Protein AF-A0A2D0JJE4-F1 (afdb_monomer)

Foldseek 3Di:
DDDDVVVQDDALVPDDQKDWSDAPPPPDPPPPPPKDKDKDKDWLVQSVHRVSVVVVVVVVVVVCVVVVKDFRTKMKHFLVVCVVVVVVCVVLVLLVCCLQPNCPPPDWDCVVDDPPAAEHHLVVCVVVDVDDLVRQLVVPVVADWDDRDDSWIWDWDDPRDPGIHTYTNSNVVVVSCVSNPPPGMMMMTTIMD

Secondary structure (DSSP, 8-state):
----GGGS---GGG--SEEEEE--TT------TTPPEEEEEE-GGGTSSHHHHHHHHHHHHHHHHHTT-EEEEEEEEEHHHHHHHTHHHHHTHHHHHHHHH-STT----GGGS-TTSEEEEHHHHHHHSS--HHHHHHHHHHSPPEEEETTEEEEEE-SSSSS-EEEESTTHHHHHHHHTSTT-EEEEEEEE-

Nearest PDB structures (foldseek):
  8i7r-assembly1_D  TM=5.694E-01  e=6.629E+00  Mus musculus
  6gff-assembly2_G  TM=1.235E-01  e=4.606E+00  Homo sapiens

Radius of gyration: 20.35 Å; Cα contacts (8 Å, |Δi|>4): 285; chains: 1; bounding box: 46×36×54 Å

Sequence (193 aa):
MNYMIDDLILPVENWPSYKVLHYPDDALISNCPDENEFVLVLKPESLTEQKKADYAISLLKELLVQYGVQVMGISMFDSSYAKKHRVFEKQYSTLNFLARRGLGEVPYDSSLLEPHIEVMGAYRFLSEHDWTTKQLEEFSHSRDNIKLGNGAYVTLVDELVEKPIYVLNPFHPYQLENFYADDNRFMVFACRR

Structure (mmCIF, N/CA/C/O backbone):
data_AF-A0A2D0JJE4-F1
#
_entry.id   AF-A0A2D0JJE4-F1
#
loop_
_atom_site.group_PDB
_atom_site.id
_atom_site.type_symbol
_atom_site.label_atom_id
_atom_site.label_alt_id
_atom_site.label_comp_id
_atom_site.label_asym_id
_atom_site.label_entity_id
_atom_site.label_seq_id
_atom_site.pdbx_PDB_ins_code
_atom_site.Cartn_x
_atom_site.Cartn_y
_atom_site.Cartn_z
_atom_site.occupancy
_atom_site.B_iso_or_equiv
_atom_site.auth_seq_id
_atom_site.auth_comp_id
_atom_site.auth_asym_id
_atom_site.auth_atom_id
_atom_site.pdbx_PDB_model_num
ATOM 1 N N . MET A 1 1 ? -23.325 -6.558 26.391 1.00 34.84 1 MET A N 1
ATOM 2 C CA . MET A 1 1 ? -23.110 -5.247 27.048 1.00 34.84 1 MET A CA 1
ATOM 3 C C . MET A 1 1 ? -22.462 -4.328 26.015 1.00 34.84 1 MET A C 1
ATOM 5 O O . MET A 1 1 ? -21.378 -4.658 25.560 1.00 34.84 1 MET A O 1
ATOM 9 N N . ASN A 1 2 ? -23.147 -3.277 25.545 1.00 34.81 2 ASN A N 1
ATOM 10 C CA . ASN A 1 2 ? -22.616 -2.368 24.515 1.00 34.81 2 ASN A CA 1
ATOM 11 C C . ASN A 1 2 ? -21.621 -1.398 25.158 1.00 34.81 2 ASN A C 1
ATOM 13 O O . ASN A 1 2 ? -22.032 -0.375 25.702 1.00 34.81 2 ASN A O 1
ATOM 17 N N . TYR A 1 3 ? -20.332 -1.719 25.114 1.00 40.59 3 TYR A N 1
ATOM 18 C CA . TYR A 1 3 ? -19.303 -0.718 25.370 1.00 40.59 3 TYR A CA 1
ATOM 19 C C . TYR A 1 3 ? -19.235 0.218 24.165 1.00 40.59 3 TYR A C 1
ATOM 21 O O . TYR A 1 3 ? -19.152 -0.226 23.017 1.00 40.59 3 TYR A O 1
ATOM 29 N N . MET A 1 4 ? -19.334 1.518 24.420 1.00 49.22 4 MET A N 1
ATOM 30 C CA . MET A 1 4 ? -19.160 2.528 23.386 1.00 49.22 4 MET A CA 1
ATOM 31 C C . MET A 1 4 ? -17.678 2.539 23.003 1.00 49.22 4 MET A C 1
ATOM 33 O O . MET A 1 4 ? -16.817 2.514 23.876 1.00 49.22 4 MET A O 1
ATOM 37 N N . ILE A 1 5 ? -17.378 2.588 21.700 1.00 53.22 5 ILE A N 1
ATOM 38 C CA . ILE A 1 5 ? -16.016 2.737 21.138 1.00 53.22 5 ILE A CA 1
ATOM 39 C C . ILE A 1 5 ? -15.200 3.816 21.883 1.00 53.22 5 ILE A C 1
ATOM 41 O O . ILE A 1 5 ? -13.982 3.714 22.004 1.00 53.22 5 ILE A O 1
ATOM 45 N N . ASP A 1 6 ? -15.898 4.809 22.426 1.00 51.44 6 ASP A N 1
ATOM 46 C CA . ASP A 1 6 ? -15.379 5.962 23.151 1.00 51.44 6 ASP A CA 1
ATOM 47 C C . ASP A 1 6 ? -14.603 5.574 24.438 1.00 51.44 6 ASP A C 1
ATOM 49 O O . ASP A 1 6 ? -13.658 6.268 24.800 1.00 51.44 6 ASP A O 1
ATOM 53 N N . ASP A 1 7 ? -14.904 4.431 25.075 1.00 48.25 7 ASP A N 1
ATOM 54 C CA . ASP A 1 7 ? -14.186 3.936 26.269 1.00 48.25 7 ASP A CA 1
ATOM 55 C C . ASP A 1 7 ? -12.849 3.236 25.932 1.00 48.25 7 ASP A C 1
ATOM 57 O O . ASP A 1 7 ? -12.069 2.879 26.819 1.00 48.25 7 ASP A O 1
ATOM 61 N N . LEU A 1 8 ? -12.575 3.003 24.642 1.00 51.69 8 LEU A N 1
ATOM 62 C CA . LEU A 1 8 ? -11.438 2.207 24.162 1.00 51.69 8 LEU A CA 1
ATOM 63 C C . LEU A 1 8 ? -10.300 3.054 23.577 1.00 51.69 8 LEU A C 1
ATOM 65 O O . LEU A 1 8 ? -9.211 2.526 23.321 1.00 51.69 8 LEU A O 1
ATOM 69 N N . ILE A 1 9 ? -10.519 4.353 23.377 1.00 57.72 9 ILE A N 1
ATOM 70 C CA . ILE A 1 9 ? -9.573 5.238 22.697 1.00 57.72 9 ILE A CA 1
ATOM 71 C C . ILE A 1 9 ? -8.765 6.004 23.745 1.00 57.72 9 ILE A C 1
ATOM 73 O O . ILE A 1 9 ? -9.216 6.977 24.339 1.00 57.72 9 ILE A O 1
ATOM 77 N N . LEU A 1 10 ? -7.538 5.543 23.984 1.00 58.41 10 LEU A N 1
ATOM 78 C CA . LEU A 1 10 ? -6.541 6.306 24.739 1.00 58.41 10 LEU A CA 1
ATOM 79 C C . LEU A 1 10 ? -6.103 7.548 23.931 1.00 58.41 10 LEU A C 1
ATOM 81 O O . LEU A 1 10 ? -6.321 7.581 22.720 1.00 58.41 10 LEU A O 1
ATOM 85 N N . PRO A 1 11 ? -5.427 8.537 24.537 1.00 65.50 11 PRO A N 1
ATOM 86 C CA . PRO A 1 11 ? -4.709 9.550 23.766 1.00 65.50 11 PRO A CA 1
ATOM 87 C C . PRO A 1 11 ? -3.689 8.890 22.827 1.00 65.50 11 PRO A C 1
ATOM 89 O O . PRO A 1 11 ? -3.038 7.921 23.238 1.00 65.50 11 PRO A O 1
ATOM 92 N N . VAL A 1 12 ? -3.551 9.388 21.593 1.00 60.28 12 VAL A N 1
ATOM 93 C CA . VAL A 1 12 ? -2.684 8.804 20.549 1.00 60.28 12 VAL A CA 1
ATOM 94 C C . VAL A 1 12 ? -1.258 8.598 21.059 1.00 60.28 12 VAL A C 1
ATOM 96 O O . VAL A 1 12 ? -0.691 7.531 20.822 1.00 60.28 12 VAL A O 1
ATOM 99 N N . GLU A 1 13 ? -0.701 9.538 21.829 1.00 65.75 13 GLU A N 1
ATOM 100 C CA . GLU A 1 13 ? 0.646 9.431 22.410 1.00 65.75 13 GLU A CA 1
ATOM 101 C C . GLU A 1 13 ? 0.831 8.229 23.353 1.00 65.75 13 GLU A C 1
ATOM 103 O O . GLU A 1 13 ? 1.947 7.750 23.541 1.00 65.75 13 GLU A O 1
ATOM 108 N N . ASN A 1 14 ? -0.260 7.693 23.903 1.00 71.94 14 ASN A N 1
ATOM 109 C CA . ASN A 1 14 ? -0.252 6.603 24.874 1.00 71.94 14 ASN A CA 1
ATOM 110 C C . ASN A 1 14 ? -0.639 5.247 24.264 1.00 71.94 14 ASN A C 1
ATOM 112 O O . ASN A 1 14 ? -0.821 4.278 25.010 1.00 71.94 14 ASN A O 1
ATOM 116 N N . TRP A 1 15 ? -0.809 5.138 22.937 1.00 69.88 15 TRP A N 1
ATOM 117 C CA . TRP A 1 15 ? -1.134 3.830 22.360 1.00 69.88 15 TRP A CA 1
ATOM 118 C C . TRP A 1 15 ? 0.075 2.885 22.391 1.00 69.88 15 TRP A C 1
ATOM 120 O O . TRP A 1 15 ? 1.182 3.302 22.040 1.00 69.88 15 TRP A O 1
ATOM 130 N N . PRO A 1 16 ? -0.119 1.619 22.802 1.00 66.50 16 PRO A N 1
ATOM 131 C CA . PRO A 1 16 ? 0.941 0.615 22.824 1.00 66.50 16 PRO A CA 1
ATOM 132 C C . PRO A 1 16 ? 1.240 0.067 21.422 1.00 66.50 16 PRO A C 1
ATOM 134 O O . PRO A 1 16 ? 0.441 0.220 20.499 1.00 66.50 16 PRO A O 1
ATOM 137 N N . SER A 1 17 ? 2.354 -0.660 21.295 1.00 65.88 17 SER A N 1
ATOM 138 C CA . SER A 1 17 ? 2.785 -1.292 20.037 1.00 65.88 17 SER A CA 1
ATOM 139 C C . SER A 1 17 ? 1.816 -2.344 19.497 1.00 65.88 17 SER A C 1
ATOM 141 O O . SER A 1 17 ? 1.702 -2.554 18.291 1.00 65.88 17 SER A O 1
ATOM 143 N N . TYR A 1 18 ? 1.087 -3.002 20.395 1.00 62.75 18 TYR A N 1
ATOM 144 C CA . TYR A 1 18 ? -0.033 -3.869 20.072 1.00 62.75 18 TYR A CA 1
ATOM 145 C C . TYR A 1 18 ? -1.035 -3.861 21.222 1.00 62.75 18 TYR A C 1
ATOM 147 O O . TYR A 1 18 ? -0.651 -3.968 22.390 1.00 62.75 18 TYR A O 1
ATOM 155 N N . LYS A 1 19 ? -2.325 -3.778 20.899 1.00 71.75 19 LYS A N 1
ATOM 156 C CA . LYS A 1 19 ? -3.411 -3.959 21.866 1.00 71.75 19 LYS A CA 1
ATOM 157 C C . LYS A 1 19 ? -4.639 -4.514 21.173 1.00 71.75 19 LYS A C 1
ATOM 159 O O . LYS A 1 19 ? -5.124 -3.941 20.201 1.00 71.75 19 LYS A O 1
ATOM 164 N N . VAL A 1 20 ? -5.173 -5.596 21.724 1.00 61.94 20 VAL A N 1
ATOM 165 C CA . VAL A 1 20 ? -6.566 -5.972 21.482 1.00 61.94 20 VAL A CA 1
ATOM 166 C C . VAL A 1 20 ? -7.395 -5.086 22.397 1.00 61.94 20 VAL A C 1
ATOM 168 O O . VAL A 1 20 ? -7.236 -5.136 23.616 1.00 61.94 20 VAL A O 1
ATOM 171 N N . LEU A 1 21 ? -8.200 -4.209 21.811 1.00 57.88 21 LEU A N 1
ATOM 172 C CA . LEU A 1 21 ? -9.055 -3.296 22.561 1.00 57.88 21 LEU A CA 1
ATOM 173 C C . LEU A 1 21 ? -10.341 -3.997 22.990 1.00 57.88 21 LEU A C 1
ATOM 175 O O . LEU A 1 21 ? -10.837 -3.720 24.076 1.00 57.88 21 LEU A O 1
ATOM 179 N N . HIS A 1 22 ? -10.847 -4.933 22.183 1.00 62.72 22 HIS A N 1
ATOM 180 C CA . HIS A 1 22 ? -12.044 -5.684 22.534 1.00 62.72 22 HIS A CA 1
ATOM 181 C C . HIS A 1 22 ? -12.196 -6.970 21.714 1.00 62.72 22 HIS A C 1
ATOM 183 O O . HIS A 1 22 ? -11.971 -6.969 20.503 1.00 62.72 22 HIS A O 1
ATOM 189 N N . TYR A 1 23 ? -12.665 -8.019 22.382 1.00 50.91 23 TYR A N 1
ATOM 190 C CA . TYR A 1 23 ? -13.415 -9.136 21.815 1.00 50.91 23 TYR A CA 1
ATOM 191 C C . TYR A 1 23 ? -14.646 -9.277 22.721 1.00 50.91 23 TYR A C 1
ATOM 193 O O . TYR A 1 23 ? -14.455 -9.445 23.923 1.00 50.91 23 TYR A O 1
ATOM 201 N N . PRO A 1 24 ? -15.891 -9.159 22.230 1.00 48.31 24 PRO A N 1
ATOM 202 C CA . PRO A 1 24 ? -17.035 -9.563 23.018 1.00 48.31 24 PRO A CA 1
ATOM 203 C C . PRO A 1 24 ? -16.873 -11.057 23.286 1.00 48.31 24 PRO A C 1
ATOM 205 O O . PRO A 1 24 ? -16.693 -11.828 22.341 1.00 48.31 24 PRO A O 1
ATOM 208 N N . ASP A 1 25 ? -16.966 -11.460 24.553 1.00 45.03 25 ASP A N 1
ATOM 209 C CA . ASP A 1 25 ? -16.945 -12.870 24.978 1.00 45.03 25 ASP A CA 1
ATOM 210 C C . ASP A 1 25 ? -18.054 -13.708 24.300 1.00 45.03 25 ASP A C 1
ATOM 212 O O . ASP A 1 25 ? -17.988 -14.935 24.263 1.00 45.03 25 ASP A O 1
ATOM 216 N N . ASP A 1 26 ? -19.022 -13.037 23.668 1.00 43.91 26 ASP A N 1
ATOM 217 C CA . ASP A 1 26 ? -20.139 -13.624 22.934 1.00 43.91 26 ASP A CA 1
ATOM 218 C C . ASP A 1 26 ? -19.900 -13.712 21.413 1.00 43.91 26 ASP A C 1
ATOM 220 O O . ASP A 1 26 ? -20.828 -14.038 20.670 1.00 43.91 26 ASP A O 1
ATOM 224 N N . ALA A 1 27 ? -18.681 -13.453 20.914 1.00 43.34 27 ALA A N 1
ATOM 225 C CA . ALA A 1 27 ? -18.292 -13.724 19.523 1.00 43.34 27 ALA A CA 1
ATOM 226 C C . ALA A 1 27 ? -18.155 -15.241 19.276 1.00 43.34 27 ALA A C 1
ATOM 228 O O . ALA A 1 27 ? -17.166 -15.736 18.735 1.00 43.34 27 ALA A O 1
ATOM 229 N N . LEU A 1 28 ? -19.173 -15.999 19.685 1.00 41.69 28 LEU A N 1
ATOM 230 C CA . LEU A 1 28 ? -19.468 -17.297 19.123 1.00 41.69 28 LEU A CA 1
ATOM 231 C C . LEU A 1 28 ? -19.572 -17.100 17.613 1.00 41.69 28 LEU A C 1
ATOM 233 O O . LEU A 1 28 ? -20.293 -16.228 17.117 1.00 41.69 28 LEU A O 1
ATOM 237 N N . ILE A 1 29 ? -18.799 -17.907 16.898 1.00 45.81 29 ILE A N 1
ATOM 238 C CA . ILE A 1 29 ? -18.948 -18.150 15.471 1.00 45.81 29 ILE A CA 1
ATOM 239 C C . ILE A 1 29 ? -20.424 -18.505 15.265 1.00 45.81 29 ILE A C 1
ATOM 241 O O . ILE A 1 29 ? -20.880 -19.598 15.601 1.00 45.81 29 ILE A O 1
ATOM 245 N N . SER A 1 30 ? -21.190 -17.515 14.820 1.00 42.53 30 SER A N 1
ATOM 246 C CA . SER A 1 30 ? -22.574 -17.665 14.415 1.00 42.53 30 SER A CA 1
ATOM 247 C C . SER A 1 30 ? -22.512 -18.467 13.126 1.00 42.53 30 SER A C 1
ATOM 249 O O . SER A 1 30 ? -22.038 -17.972 12.110 1.00 42.53 30 SER A O 1
ATOM 251 N N . ASN A 1 31 ? -22.934 -19.731 13.162 1.00 45.12 31 ASN A N 1
ATOM 252 C CA . ASN A 1 31 ? -23.111 -20.554 11.963 1.00 45.12 31 ASN A CA 1
ATOM 253 C C . ASN A 1 31 ? -24.352 -20.094 11.162 1.00 45.12 31 ASN A C 1
ATOM 255 O O . ASN A 1 31 ? -25.122 -20.932 10.692 1.00 45.12 31 ASN A O 1
ATOM 259 N N . CYS A 1 32 ? -24.589 -18.783 11.042 1.00 47.84 32 CYS A N 1
ATOM 260 C CA . CYS A 1 32 ? -25.607 -18.241 10.154 1.00 47.84 32 CYS A CA 1
ATOM 261 C C . CYS A 1 32 ? -25.000 -18.110 8.751 1.00 47.84 32 CYS A C 1
ATOM 263 O O . CYS A 1 32 ? -24.112 -17.284 8.553 1.00 47.84 32 CYS A O 1
ATOM 265 N N . PRO A 1 33 ? -25.462 -18.900 7.767 1.00 56.00 33 PRO A N 1
ATOM 266 C CA . PRO A 1 33 ? -24.890 -18.923 6.420 1.00 56.00 33 PRO A CA 1
ATOM 267 C C . PRO A 1 33 ? -25.055 -17.611 5.627 1.00 56.00 33 PRO A C 1
ATOM 269 O O . PRO A 1 33 ? -24.478 -17.499 4.549 1.00 56.00 33 PRO A O 1
ATOM 272 N N . ASP A 1 34 ? -25.796 -16.631 6.156 1.00 65.00 34 ASP A N 1
ATOM 273 C CA . ASP A 1 34 ? -26.149 -15.381 5.473 1.00 65.00 34 ASP A CA 1
ATOM 274 C C . ASP A 1 34 ? -25.427 -14.128 6.020 1.00 65.00 34 ASP A C 1
ATOM 276 O O . ASP A 1 34 ? -25.681 -13.024 5.538 1.00 65.00 34 ASP A O 1
ATOM 280 N N . GLU A 1 35 ? -24.532 -14.263 7.008 1.00 76.31 35 GLU A N 1
ATOM 281 C CA . GLU A 1 35 ? -23.801 -13.126 7.594 1.00 76.31 35 GLU A CA 1
ATOM 282 C C . GLU A 1 35 ? -22.438 -12.929 6.905 1.00 76.31 35 GLU A C 1
ATOM 284 O O . GLU A 1 35 ? -21.620 -13.848 6.818 1.00 76.31 35 GLU A O 1
ATOM 289 N N . ASN A 1 36 ? -22.168 -11.716 6.415 1.00 88.12 36 ASN A N 1
ATOM 290 C CA . ASN A 1 36 ? -20.885 -11.362 5.810 1.00 88.12 36 ASN A CA 1
ATOM 291 C C . ASN A 1 36 ? -19.927 -10.836 6.879 1.00 88.12 36 ASN A C 1
ATOM 293 O O . ASN A 1 36 ? -20.212 -9.840 7.546 1.00 88.12 36 ASN A O 1
ATOM 297 N N . GLU A 1 37 ? -18.749 -11.444 6.983 1.00 89.75 37 GLU A N 1
ATOM 298 C CA . GLU A 1 37 ? -17.669 -10.965 7.845 1.00 89.75 37 GLU A CA 1
ATOM 299 C C . GLU A 1 37 ? -16.603 -10.238 7.025 1.00 89.75 37 GLU A C 1
ATOM 301 O O . GLU A 1 37 ? -16.210 -10.671 5.940 1.00 89.75 37 GLU A O 1
ATOM 306 N N . PHE A 1 38 ? -16.126 -9.106 7.538 1.00 92.69 38 PHE A N 1
ATOM 307 C CA . PHE A 1 38 ? -15.102 -8.311 6.870 1.00 92.69 38 PHE A CA 1
ATOM 308 C C . PHE A 1 38 ? -14.256 -7.531 7.867 1.00 92.69 38 PHE A C 1
ATOM 310 O O . PHE A 1 38 ? -14.607 -7.358 9.032 1.00 92.69 38 PHE A O 1
ATOM 317 N N . VAL A 1 39 ? -13.111 -7.050 7.391 1.00 92.06 39 VAL A N 1
ATOM 318 C CA . VAL A 1 39 ? -12.170 -6.272 8.190 1.00 92.06 39 VAL A CA 1
ATOM 319 C C . VAL A 1 39 ? -12.061 -4.869 7.618 1.00 92.06 39 VAL A C 1
ATOM 321 O O . VAL A 1 39 ? -11.837 -4.698 6.419 1.00 92.06 39 VAL A O 1
ATOM 324 N N . LEU A 1 40 ? -12.174 -3.868 8.485 1.00 94.06 40 LEU A N 1
ATOM 325 C CA . LEU A 1 40 ? -11.848 -2.485 8.155 1.00 94.06 40 LEU A CA 1
ATOM 326 C C . LEU A 1 40 ? -10.540 -2.099 8.832 1.00 94.06 40 LEU A C 1
ATOM 328 O O . LEU A 1 40 ? -10.306 -2.443 9.988 1.00 94.06 40 LEU A O 1
ATOM 332 N N . VAL A 1 41 ? -9.694 -1.370 8.111 1.00 93.75 41 VAL A N 1
ATOM 333 C CA . VAL A 1 41 ? -8.419 -0.874 8.631 1.00 93.75 41 VAL A CA 1
ATOM 334 C C . VAL A 1 41 ? -8.381 0.636 8.461 1.00 93.75 41 VAL A C 1
ATOM 336 O O . VAL A 1 41 ? -8.405 1.132 7.334 1.00 93.75 41 VAL A O 1
ATOM 339 N N . LEU A 1 42 ? -8.294 1.364 9.573 1.00 94.75 42 LEU A N 1
ATOM 340 C CA . LEU A 1 42 ? -7.877 2.760 9.550 1.00 94.75 42 LEU A CA 1
ATOM 341 C C . LEU A 1 42 ? -6.364 2.798 9.365 1.00 94.75 42 LEU A C 1
ATOM 343 O O . LEU A 1 42 ? -5.607 2.217 10.150 1.00 94.75 42 LEU A O 1
ATOM 347 N N . LYS A 1 43 ? -5.951 3.453 8.283 1.00 93.31 43 LYS A N 1
ATOM 348 C CA . LYS A 1 43 ? -4.552 3.594 7.896 1.00 93.31 43 LYS A CA 1
ATOM 349 C C . LYS A 1 43 ? -3.851 4.686 8.722 1.00 93.31 43 LYS A C 1
ATOM 351 O O . LYS A 1 43 ? -4.538 5.535 9.299 1.00 93.31 43 LYS A O 1
ATOM 356 N N . PRO A 1 44 ? -2.506 4.707 8.755 1.00 92.69 44 PRO A N 1
ATOM 357 C CA . PRO A 1 44 ? -1.752 5.609 9.616 1.00 92.69 44 PRO A CA 1
ATOM 358 C C . PRO A 1 44 ? -2.041 7.076 9.342 1.00 92.69 44 PRO A C 1
ATOM 360 O O . PRO A 1 44 ? -2.132 7.855 10.286 1.00 92.69 44 PRO A O 1
ATOM 363 N N . GLU A 1 45 ? -2.289 7.457 8.085 1.00 92.69 45 GLU A N 1
ATOM 364 C CA . GLU A 1 45 ? -2.622 8.833 7.732 1.00 92.69 45 GLU A CA 1
ATOM 365 C C . GLU A 1 45 ? -3.880 9.338 8.445 1.00 92.69 45 GLU A C 1
ATOM 367 O O . GLU A 1 45 ? -4.000 10.540 8.652 1.00 92.69 45 GLU A O 1
ATOM 372 N N . SER A 1 46 ? -4.808 8.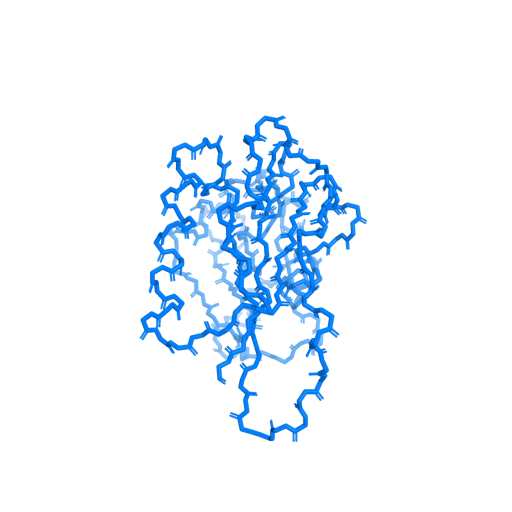469 8.850 1.00 93.50 46 SER A N 1
ATOM 373 C CA . SER A 1 46 ? -6.001 8.841 9.621 1.00 93.50 46 SER A CA 1
ATOM 374 C C . SER A 1 46 ? -5.741 8.939 11.125 1.00 93.50 46 SER A C 1
ATOM 376 O O . SER A 1 46 ? -6.593 9.449 11.845 1.00 93.50 46 SER A O 1
ATOM 378 N N . LEU A 1 47 ? -4.589 8.461 11.597 1.00 91.75 47 LEU A N 1
ATOM 379 C CA . LEU A 1 47 ? -4.265 8.257 13.011 1.00 91.75 47 LEU A CA 1
ATOM 380 C C . LEU A 1 47 ? -3.062 9.097 13.481 1.00 91.75 47 LEU A C 1
ATOM 382 O O . LEU A 1 47 ? -2.616 8.938 14.613 1.00 91.75 47 LEU A O 1
ATOM 386 N N . THR A 1 48 ? -2.542 9.991 12.634 1.00 87.56 48 THR A N 1
ATOM 387 C CA . THR A 1 48 ? -1.341 10.800 12.920 1.00 87.56 48 THR A CA 1
ATOM 388 C C . THR A 1 48 ? -1.523 11.806 14.053 1.00 87.56 48 THR A C 1
ATOM 390 O O . THR A 1 48 ? -0.562 12.169 14.719 1.00 87.56 48 THR A O 1
ATOM 393 N N . GLU A 1 49 ? -2.746 12.295 14.254 1.00 89.31 49 GLU A N 1
ATOM 394 C CA . GLU A 1 49 ? -3.075 13.330 15.233 1.00 89.31 49 GLU A CA 1
ATOM 395 C C . GLU A 1 49 ? -4.417 13.012 15.888 1.00 89.31 49 GLU A C 1
ATOM 397 O O . GLU A 1 49 ? -5.344 12.573 15.201 1.00 89.31 49 GLU A O 1
ATOM 402 N N . GLN A 1 50 ? -4.556 13.305 17.186 1.00 87.56 50 GLN A N 1
ATOM 403 C CA . GLN A 1 50 ? -5.759 12.983 17.963 1.00 87.56 50 GLN A CA 1
ATOM 404 C C . GLN A 1 50 ? -7.043 13.467 17.278 1.00 87.56 50 GLN A C 1
ATOM 406 O O . GLN A 1 50 ? -7.946 12.680 17.030 1.00 87.56 50 GLN A O 1
ATOM 411 N N . LYS A 1 51 ? -7.094 14.739 16.863 1.00 90.69 51 LYS A N 1
ATOM 412 C CA . LYS A 1 51 ? -8.278 15.319 16.209 1.00 90.69 51 LYS A CA 1
ATOM 413 C C . LYS A 1 51 ? -8.660 14.591 14.913 1.00 90.69 51 LYS A C 1
ATOM 415 O O . LYS A 1 51 ? -9.841 14.482 14.588 1.00 90.69 51 LYS A O 1
ATOM 420 N N . LYS A 1 52 ? -7.666 14.121 14.153 1.00 92.31 52 LYS A N 1
ATOM 421 C CA . LYS A 1 52 ? -7.880 13.391 12.898 1.00 92.31 52 LYS A CA 1
ATOM 422 C C . LYS A 1 52 ? -8.362 11.968 13.171 1.00 92.31 52 LYS A C 1
ATOM 424 O O . LYS A 1 52 ? -9.298 11.523 12.507 1.00 92.31 52 LYS A O 1
ATOM 429 N N . ALA A 1 53 ? -7.779 11.317 14.177 1.00 90.88 53 ALA A N 1
ATOM 430 C CA . ALA A 1 53 ? -8.202 10.007 14.649 1.00 90.88 53 ALA A CA 1
ATOM 431 C C . ALA A 1 53 ? -9.651 10.047 15.154 1.00 90.88 53 ALA A C 1
ATOM 433 O O . ALA A 1 53 ? -10.476 9.267 14.684 1.00 90.88 53 ALA A O 1
ATOM 434 N N . ASP A 1 54 ? -9.986 11.010 16.018 1.00 89.00 54 ASP A N 1
ATOM 435 C CA . ASP A 1 54 ? -11.334 11.198 16.564 1.00 89.00 54 ASP A CA 1
ATOM 436 C C . ASP A 1 54 ? -12.363 11.383 15.448 1.00 89.00 54 ASP A C 1
ATOM 438 O O . ASP A 1 54 ? -13.413 10.738 15.448 1.00 89.00 54 ASP A O 1
ATOM 442 N N . TYR A 1 55 ? -12.048 12.223 14.456 1.00 93.69 55 TYR A N 1
ATOM 443 C CA . TYR A 1 55 ? -12.913 12.437 13.300 1.00 93.69 55 TYR A CA 1
ATOM 444 C C . TYR A 1 55 ? -13.094 11.160 12.468 1.00 93.69 55 TYR A C 1
ATOM 446 O O . TYR A 1 55 ? -14.223 10.794 12.145 1.00 93.69 55 TYR A O 1
ATOM 454 N N . ALA A 1 56 ? -12.003 10.461 12.137 1.00 93.56 56 ALA A N 1
ATOM 455 C CA . ALA A 1 56 ? -12.056 9.238 11.338 1.00 93.56 56 ALA A CA 1
ATOM 456 C C . ALA A 1 56 ? -12.853 8.127 12.040 1.00 93.56 56 ALA A C 1
ATOM 458 O O . ALA A 1 56 ? -13.661 7.451 11.401 1.00 93.56 56 ALA A O 1
ATOM 459 N N . ILE A 1 57 ? -12.661 7.965 13.351 1.00 90.94 57 ILE A N 1
ATOM 460 C CA . ILE A 1 57 ? -13.375 6.976 14.162 1.00 90.94 57 ILE A CA 1
ATOM 461 C C . ILE A 1 57 ? -14.854 7.353 14.300 1.00 90.94 57 ILE A C 1
ATOM 463 O O . ILE A 1 57 ? -15.712 6.484 14.150 1.00 90.94 57 ILE A O 1
ATOM 467 N N . SER A 1 58 ? -15.168 8.634 14.510 1.00 89.56 58 SER A N 1
ATOM 468 C CA . SER A 1 58 ? -16.555 9.113 14.586 1.00 89.56 58 SER A CA 1
ATOM 469 C C . SER A 1 58 ? -17.305 8.873 13.276 1.00 89.56 58 SER A C 1
ATOM 471 O O . SER A 1 58 ? -18.375 8.270 13.286 1.00 89.56 58 SER A O 1
ATOM 473 N N . LEU A 1 59 ? -16.705 9.243 12.140 1.00 94.56 59 LEU A N 1
ATOM 474 C CA . LEU A 1 59 ? -17.281 8.998 10.817 1.00 94.56 59 LEU A CA 1
ATOM 475 C C . LEU A 1 59 ? -17.481 7.500 10.558 1.00 94.56 59 LEU A C 1
ATOM 477 O O . LEU A 1 59 ? -18.530 7.081 10.071 1.00 94.56 59 LEU A O 1
ATOM 481 N N . LEU A 1 60 ? -16.489 6.674 10.903 1.00 92.56 60 LEU A N 1
ATOM 482 C CA . LEU A 1 60 ? -16.601 5.228 10.757 1.00 92.56 60 LEU A CA 1
ATOM 483 C C . LEU A 1 60 ? -17.750 4.671 11.613 1.00 92.56 60 LEU A C 1
ATOM 485 O O . LEU A 1 60 ? -18.550 3.888 11.110 1.00 92.56 60 LEU A O 1
ATOM 489 N N . LYS A 1 61 ? -17.872 5.098 12.873 1.00 88.56 61 LYS A N 1
ATOM 490 C CA . LYS A 1 61 ? -18.957 4.700 13.785 1.00 88.56 61 LYS A CA 1
ATOM 491 C C . LYS A 1 61 ? -20.329 5.060 13.213 1.00 88.56 61 LYS A C 1
ATOM 493 O O . LYS A 1 61 ? -21.212 4.205 13.196 1.00 88.56 61 LYS A O 1
ATOM 498 N N . GLU A 1 62 ? -20.496 6.282 12.709 1.00 89.88 62 GLU A N 1
ATOM 499 C CA . GLU A 1 62 ? -21.737 6.732 12.063 1.00 89.88 62 GLU A CA 1
ATOM 500 C C . GLU A 1 62 ? -22.103 5.852 10.863 1.00 89.88 62 GLU A C 1
ATOM 502 O O . GLU A 1 62 ? -23.236 5.378 10.769 1.00 89.88 62 GLU A O 1
ATOM 507 N N . LEU A 1 63 ? -21.134 5.560 9.989 1.00 93.06 63 LEU A N 1
ATOM 508 C CA . LEU A 1 63 ? -21.344 4.706 8.819 1.00 93.06 63 LEU A CA 1
ATOM 509 C C . LEU A 1 63 ? -21.697 3.267 9.213 1.00 93.06 63 LEU A C 1
ATOM 511 O O . LEU A 1 63 ? -22.625 2.685 8.654 1.00 93.06 63 LEU A O 1
ATOM 515 N N . LEU A 1 64 ? -20.993 2.687 10.184 1.00 89.25 64 LEU A N 1
ATOM 516 C CA . LEU A 1 64 ? -21.266 1.329 10.655 1.00 89.25 64 LEU A CA 1
ATOM 517 C C . LEU A 1 64 ? -22.693 1.213 11.207 1.00 89.25 64 LEU A C 1
ATOM 519 O O . LEU A 1 64 ? -23.415 0.290 10.830 1.00 89.25 64 LEU A O 1
ATOM 523 N N . VAL A 1 65 ? -23.135 2.186 12.010 1.00 87.31 65 VAL A N 1
ATOM 524 C CA . VAL A 1 65 ? -24.514 2.249 12.522 1.00 87.31 65 VAL A CA 1
ATOM 525 C C . VAL A 1 65 ? -25.517 2.416 11.381 1.00 87.31 65 VAL A C 1
ATOM 527 O O . VAL A 1 65 ? -26.495 1.673 11.318 1.00 87.31 65 VAL A O 1
ATOM 530 N N . GLN A 1 66 ? -25.266 3.346 10.455 1.00 91.25 66 GLN A N 1
ATOM 531 C CA . GLN A 1 66 ? -26.144 3.607 9.312 1.00 91.25 66 GLN A CA 1
ATOM 532 C C . GLN A 1 66 ? -26.383 2.351 8.462 1.00 91.25 66 GLN A C 1
ATOM 534 O O . GLN A 1 66 ? -27.495 2.139 7.977 1.00 91.25 66 GLN A O 1
ATOM 539 N N . TYR A 1 67 ? -25.357 1.518 8.275 1.00 91.06 67 TYR A N 1
ATOM 540 C CA . TYR A 1 67 ? -25.439 0.309 7.454 1.00 91.06 67 TYR A CA 1
ATOM 541 C C . TYR A 1 67 ? -25.755 -0.969 8.242 1.00 91.06 67 TYR A C 1
ATOM 543 O O . TYR A 1 67 ? -25.769 -2.047 7.642 1.00 91.06 67 TYR A O 1
ATOM 551 N N . GLY A 1 68 ? -26.032 -0.866 9.546 1.00 87.69 68 GLY A N 1
ATOM 552 C CA . GLY A 1 68 ? -26.339 -2.017 10.397 1.00 87.69 68 GLY A CA 1
ATOM 553 C C . GLY A 1 68 ? -25.169 -2.992 10.539 1.00 87.69 68 GLY A C 1
ATOM 554 O O . GLY A 1 68 ? -25.386 -4.193 10.638 1.00 87.69 68 GLY A O 1
ATOM 555 N N . VAL A 1 69 ? -23.934 -2.491 10.497 1.00 87.94 69 VAL A N 1
ATOM 556 C CA . VAL A 1 69 ? -22.721 -3.296 10.658 1.00 87.94 69 VAL A CA 1
ATOM 557 C C . VAL A 1 69 ? -22.387 -3.421 12.140 1.00 87.94 69 VAL A C 1
ATOM 559 O O . VAL A 1 69 ? -22.241 -2.423 12.849 1.00 87.94 69 VAL A O 1
ATOM 562 N N . GLN A 1 70 ? -22.197 -4.652 12.598 1.00 87.94 70 GLN A N 1
ATOM 563 C CA . GLN A 1 70 ? -21.752 -4.959 13.947 1.00 87.94 70 GLN A CA 1
ATOM 564 C C . GLN A 1 70 ? -20.222 -5.005 14.016 1.00 87.94 70 GLN A C 1
ATOM 566 O O . GLN A 1 70 ? -19.578 -5.694 13.227 1.00 87.94 70 GLN A O 1
ATOM 571 N N . VAL A 1 71 ? -19.630 -4.307 14.990 1.00 85.62 71 VAL A N 1
ATOM 572 C CA . VAL A 1 71 ? -18.197 -4.422 15.308 1.00 85.62 71 VAL A CA 1
ATOM 573 C C . VAL A 1 71 ? -18.003 -5.549 16.315 1.00 85.62 71 VAL A C 1
ATOM 575 O O . VAL A 1 71 ? -18.413 -5.450 17.470 1.00 85.62 71 VAL A O 1
ATOM 578 N N . MET A 1 72 ? -17.358 -6.617 15.863 1.00 86.19 72 MET A N 1
ATOM 579 C CA . MET A 1 72 ? -17.036 -7.810 16.642 1.00 86.19 72 MET A CA 1
ATOM 580 C C . MET A 1 72 ? -15.706 -7.690 17.376 1.00 86.19 72 MET A C 1
ATOM 582 O O . MET A 1 72 ? -15.429 -8.476 18.266 1.00 86.19 72 MET A O 1
ATOM 586 N N . GLY A 1 73 ? -14.852 -6.738 17.022 1.00 83.94 73 GLY A N 1
ATOM 587 C CA . GLY A 1 73 ? -13.587 -6.560 17.717 1.00 83.94 73 GLY A CA 1
ATOM 588 C C . GLY A 1 73 ? -12.810 -5.383 17.177 1.00 83.94 73 GLY A C 1
ATOM 589 O O . GLY A 1 73 ? -12.950 -5.017 16.009 1.00 83.94 73 GLY A O 1
ATOM 590 N N . ILE A 1 74 ? -11.990 -4.796 18.042 1.00 87.62 74 ILE A N 1
ATOM 591 C CA . ILE A 1 74 ? -11.085 -3.714 17.669 1.00 87.62 74 ILE A CA 1
ATOM 592 C C . ILE A 1 74 ? -9.694 -4.090 18.153 1.00 87.62 74 ILE A C 1
ATOM 594 O O . ILE A 1 74 ? -9.497 -4.442 19.318 1.00 87.62 74 ILE A O 1
ATOM 598 N N . SER A 1 75 ? -8.730 -3.995 17.252 1.00 88.19 75 SER A N 1
ATOM 599 C CA . SER A 1 75 ? -7.322 -4.236 17.529 1.00 88.19 75 SER A CA 1
ATOM 600 C C . SER A 1 75 ? -6.497 -3.099 16.966 1.00 88.19 75 SER A C 1
ATOM 602 O O . SER A 1 75 ? -6.879 -2.450 15.997 1.00 88.19 75 SER A O 1
ATOM 604 N N . MET A 1 76 ? -5.339 -2.874 17.556 1.00 91.00 76 MET A N 1
ATOM 605 C CA . MET A 1 76 ? -4.413 -1.853 17.114 1.00 91.00 76 MET A CA 1
ATOM 606 C C . MET A 1 76 ? -2.996 -2.390 17.147 1.00 91.00 76 MET A C 1
ATOM 608 O O . MET A 1 76 ? -2.637 -3.157 18.045 1.00 91.00 76 MET A O 1
ATOM 612 N N . PHE A 1 77 ? -2.204 -1.982 16.165 1.00 90.94 77 PHE A N 1
ATOM 613 C CA . PHE A 1 77 ? -0.795 -2.329 16.076 1.00 90.94 77 PHE A CA 1
ATOM 614 C C . PHE A 1 77 ? 0.009 -1.204 15.428 1.00 90.94 77 PHE A C 1
ATOM 616 O O . PHE A 1 77 ? -0.529 -0.411 14.654 1.00 90.94 77 PHE A O 1
ATOM 623 N N . ASP A 1 78 ? 1.298 -1.145 15.740 1.00 92.81 78 ASP A N 1
ATOM 624 C CA . ASP A 1 78 ? 2.243 -0.208 15.139 1.00 92.81 78 ASP A CA 1
ATOM 625 C C . ASP A 1 78 ? 3.014 -0.821 13.955 1.00 92.81 78 ASP A C 1
ATOM 627 O O . ASP A 1 78 ? 2.926 -2.018 13.650 1.00 92.81 78 ASP A O 1
ATOM 631 N N . SER A 1 79 ? 3.788 0.013 13.265 1.00 94.50 79 SER A N 1
ATOM 632 C CA . SER A 1 79 ? 4.636 -0.407 12.150 1.00 94.50 79 SER A CA 1
ATOM 633 C C . SER A 1 79 ? 5.707 -1.421 12.557 1.00 94.50 79 SER A C 1
ATOM 635 O O . SER A 1 79 ? 6.041 -2.295 11.755 1.00 94.50 79 SER A O 1
ATOM 637 N N . SER A 1 80 ? 6.192 -1.387 13.803 1.00 93.69 80 SER A N 1
ATOM 638 C CA . SER A 1 80 ? 7.149 -2.366 14.336 1.00 93.69 80 SER A CA 1
ATOM 639 C C . SER A 1 80 ? 6.544 -3.772 14.382 1.00 93.69 80 SER A C 1
ATOM 641 O O . SER A 1 80 ? 7.121 -4.729 13.846 1.00 93.69 80 SER A O 1
ATOM 643 N N . TYR A 1 81 ? 5.336 -3.901 14.936 1.00 94.38 81 TYR A N 1
ATOM 644 C CA . TYR A 1 81 ? 4.563 -5.136 14.911 1.00 94.38 81 TYR A CA 1
ATOM 645 C C . TYR A 1 81 ? 4.261 -5.557 13.470 1.00 94.38 81 TYR A C 1
ATOM 647 O O . TYR A 1 81 ? 4.512 -6.708 13.093 1.00 94.38 81 TYR A O 1
ATOM 655 N N . ALA A 1 82 ? 3.774 -4.625 12.646 1.00 94.50 82 ALA A N 1
ATOM 656 C CA . ALA A 1 82 ? 3.407 -4.898 11.262 1.00 94.50 82 ALA A CA 1
ATOM 657 C C . ALA A 1 82 ? 4.588 -5.475 10.464 1.00 94.50 82 ALA A C 1
ATOM 659 O O . ALA A 1 82 ? 4.436 -6.496 9.788 1.00 94.50 82 ALA A O 1
ATOM 660 N N . LYS A 1 83 ? 5.775 -4.876 10.612 1.00 94.81 83 LYS A N 1
ATOM 661 C CA . LYS A 1 83 ? 7.025 -5.288 9.965 1.00 94.81 83 LYS A CA 1
ATOM 662 C C . LYS A 1 83 ? 7.505 -6.641 10.476 1.00 94.81 83 LYS A C 1
ATOM 664 O O . LYS A 1 83 ? 7.783 -7.534 9.677 1.00 94.81 83 LYS A O 1
ATOM 669 N N . LYS A 1 84 ? 7.543 -6.834 11.800 1.00 94.19 84 LYS A N 1
ATOM 670 C CA . LYS A 1 84 ? 7.940 -8.108 12.428 1.00 94.19 84 LYS A CA 1
ATOM 671 C C . LYS A 1 84 ? 7.078 -9.273 11.944 1.00 94.19 84 LYS A C 1
ATOM 673 O O . LYS A 1 84 ? 7.589 -10.365 11.698 1.00 94.19 84 LYS A O 1
ATOM 678 N N . HIS A 1 85 ? 5.774 -9.046 11.804 1.00 94.56 85 HIS A N 1
ATOM 679 C CA . HIS A 1 85 ? 4.813 -10.078 11.425 1.00 94.56 85 HIS A CA 1
ATOM 680 C C . HIS A 1 85 ? 4.490 -10.110 9.926 1.00 94.56 85 HIS A C 1
ATOM 682 O O . HIS A 1 85 ? 3.741 -10.999 9.499 1.00 94.56 85 HIS A O 1
ATOM 688 N N . ARG A 1 86 ? 5.103 -9.220 9.133 1.00 95.00 86 ARG A N 1
ATOM 689 C CA . ARG A 1 86 ? 4.923 -9.087 7.679 1.00 95.00 86 ARG A CA 1
ATOM 690 C C . ARG A 1 86 ? 3.452 -8.954 7.289 1.00 95.00 86 ARG A C 1
ATOM 692 O O . ARG A 1 86 ? 2.961 -9.678 6.422 1.00 95.00 86 ARG A O 1
ATOM 699 N N . VAL A 1 87 ? 2.724 -8.107 8.016 1.00 94.25 87 VAL A N 1
ATOM 700 C CA . VAL A 1 87 ? 1.261 -7.986 7.912 1.00 94.25 87 VAL A CA 1
ATOM 701 C C . VAL A 1 87 ? 0.854 -7.600 6.491 1.00 94.25 87 VAL A C 1
ATOM 703 O O . VAL A 1 87 ? 0.024 -8.286 5.893 1.00 94.25 87 VAL A O 1
ATOM 706 N N . PHE A 1 88 ? 1.484 -6.578 5.908 1.00 94.50 88 PHE A N 1
ATOM 707 C CA . PHE A 1 88 ? 1.090 -6.076 4.591 1.00 94.50 88 PHE A CA 1
ATOM 708 C C . PHE A 1 88 ? 1.591 -6.947 3.444 1.00 94.50 88 PHE A C 1
ATOM 710 O O . PHE A 1 88 ? 0.870 -7.103 2.462 1.00 94.50 88 PHE A O 1
ATOM 717 N N . GLU A 1 89 ? 2.745 -7.612 3.563 1.00 94.94 89 GLU A N 1
ATOM 718 C CA . GLU A 1 89 ? 3.124 -8.601 2.546 1.00 94.94 89 GLU A CA 1
ATOM 719 C C . GLU A 1 89 ? 2.195 -9.815 2.544 1.00 94.94 89 GLU A C 1
ATOM 721 O O . GLU A 1 89 ? 2.016 -10.429 1.497 1.00 94.94 89 GLU A O 1
ATOM 726 N N . LYS A 1 90 ? 1.619 -10.188 3.694 1.00 93.69 90 LYS A N 1
ATOM 727 C CA . LYS A 1 90 ? 0.634 -11.277 3.776 1.00 93.69 90 LYS A CA 1
ATOM 728 C C . LYS A 1 90 ? -0.729 -10.843 3.251 1.00 93.69 90 LYS A C 1
ATOM 730 O O . LYS A 1 90 ? -1.340 -11.591 2.496 1.00 93.69 90 LYS A O 1
ATOM 735 N N . GLN A 1 91 ? -1.184 -9.646 3.624 1.00 90.81 91 GLN A N 1
ATOM 736 C CA . GLN A 1 91 ? -2.443 -9.078 3.140 1.00 90.81 91 GLN A CA 1
ATOM 737 C C . GLN A 1 91 ? -2.429 -8.903 1.616 1.00 90.81 91 GLN A C 1
ATOM 739 O O . GLN A 1 91 ? -3.397 -9.244 0.944 1.00 90.81 91 GLN A O 1
ATOM 744 N N . TYR A 1 92 ? -1.313 -8.422 1.067 1.00 92.38 92 TYR A N 1
ATOM 745 C CA . TYR A 1 92 ? -1.119 -8.207 -0.364 1.00 92.38 92 TYR A CA 1
ATOM 746 C C . TYR A 1 92 ? -0.211 -9.285 -0.973 1.00 92.38 92 TYR A C 1
ATOM 748 O O . TYR A 1 92 ? 0.710 -8.977 -1.725 1.00 92.38 92 TYR A O 1
ATOM 756 N N . SER A 1 93 ? -0.454 -10.558 -0.647 1.00 92.56 93 SER A N 1
ATOM 757 C CA . SER A 1 93 ? 0.430 -11.685 -0.988 1.00 92.56 93 SER A CA 1
ATOM 758 C C . SER A 1 93 ? 0.738 -11.815 -2.479 1.00 92.56 93 SER A C 1
ATOM 760 O O . SER A 1 93 ? 1.912 -11.884 -2.842 1.00 92.56 93 SER A O 1
ATOM 762 N N . THR A 1 94 ? -0.278 -11.790 -3.346 1.00 91.56 94 THR A N 1
ATOM 763 C CA . THR A 1 94 ? -0.095 -11.851 -4.808 1.00 91.56 94 THR A CA 1
ATOM 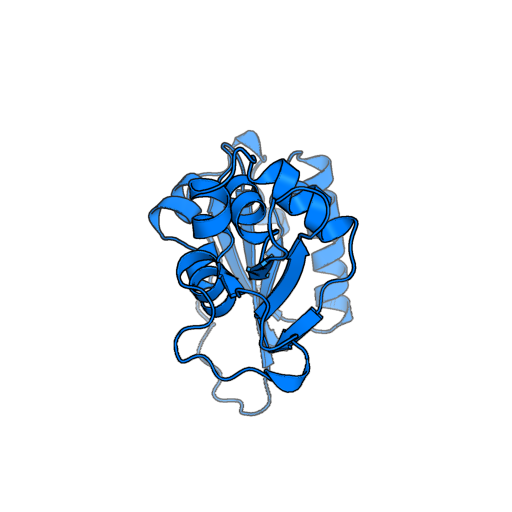764 C C . THR A 1 94 ? 0.718 -10.669 -5.313 1.00 91.56 94 THR A C 1
ATOM 766 O O . THR A 1 94 ? 1.656 -10.827 -6.089 1.00 91.56 94 THR A O 1
ATOM 769 N N . LEU A 1 95 ? 0.389 -9.479 -4.821 1.00 93.38 95 LEU A N 1
ATOM 770 C CA . LEU A 1 95 ? 1.015 -8.241 -5.245 1.00 93.38 95 LEU A CA 1
ATOM 771 C C . LEU A 1 95 ? 2.500 -8.217 -4.837 1.00 93.38 95 LEU A C 1
ATOM 773 O O . LEU A 1 95 ? 3.370 -7.979 -5.678 1.00 93.38 95 LEU A O 1
ATOM 777 N N . ASN A 1 96 ? 2.796 -8.579 -3.586 1.00 95.06 96 ASN A N 1
ATOM 778 C CA . ASN A 1 96 ? 4.152 -8.721 -3.057 1.00 95.06 96 ASN A CA 1
ATOM 779 C C . ASN A 1 96 ? 4.943 -9.835 -3.758 1.00 95.06 96 ASN A C 1
ATOM 781 O O . ASN A 1 96 ? 6.137 -9.669 -4.016 1.00 95.06 96 ASN A O 1
ATOM 785 N N . PHE A 1 97 ? 4.304 -10.965 -4.074 1.00 94.06 97 PHE A N 1
ATOM 786 C CA . PHE A 1 97 ? 4.936 -12.045 -4.829 1.00 94.06 97 PHE A CA 1
ATOM 787 C C . PHE A 1 97 ? 5.384 -11.549 -6.206 1.00 94.06 97 PHE A C 1
ATOM 789 O O . PHE A 1 97 ? 6.569 -11.644 -6.522 1.00 94.06 97 PHE A O 1
ATOM 796 N N . LEU A 1 98 ? 4.473 -10.948 -6.974 1.00 94.75 98 LEU A N 1
ATOM 797 C CA . LEU A 1 98 ? 4.742 -10.464 -8.330 1.00 94.75 98 LEU A CA 1
ATOM 798 C C . LEU A 1 98 ? 5.777 -9.331 -8.349 1.00 94.75 98 LEU A C 1
ATOM 800 O O . LEU A 1 98 ? 6.698 -9.354 -9.164 1.00 94.75 98 LEU A O 1
ATOM 804 N N . ALA A 1 99 ? 5.705 -8.392 -7.401 1.00 96.19 99 ALA A N 1
ATOM 805 C CA . ALA A 1 99 ? 6.695 -7.321 -7.272 1.00 96.19 99 ALA A CA 1
ATOM 806 C C . ALA A 1 99 ? 8.118 -7.866 -7.036 1.00 96.19 99 ALA A C 1
ATOM 808 O O . ALA A 1 99 ? 9.098 -7.262 -7.469 1.00 96.19 99 ALA A O 1
ATOM 809 N N . ARG A 1 100 ? 8.255 -9.000 -6.330 1.00 94.88 100 ARG A N 1
ATOM 810 C CA . ARG A 1 100 ? 9.555 -9.601 -5.973 1.00 94.88 100 ARG A CA 1
ATOM 811 C C . ARG A 1 100 ? 10.067 -10.620 -6.978 1.00 94.88 100 ARG A C 1
ATOM 813 O O . ARG A 1 100 ? 11.276 -10.758 -7.128 1.00 94.88 100 ARG A O 1
ATOM 820 N N . ARG A 1 101 ? 9.170 -11.400 -7.576 1.00 90.44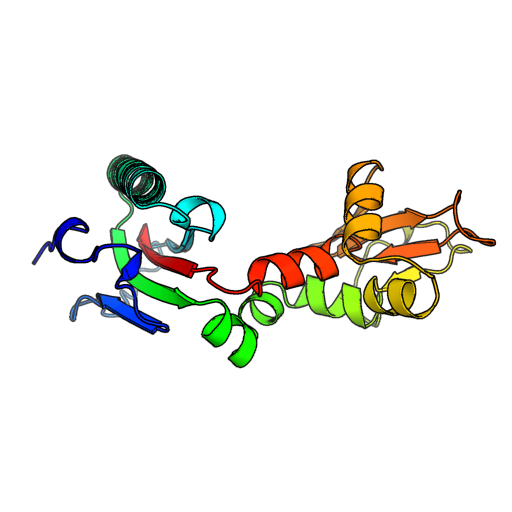 101 ARG A N 1
ATOM 821 C CA . ARG A 1 101 ? 9.510 -12.591 -8.368 1.00 90.44 101 ARG A CA 1
ATOM 822 C C . ARG A 1 101 ? 9.195 -12.439 -9.853 1.00 90.44 101 ARG A C 1
ATOM 824 O O . ARG A 1 101 ? 9.583 -13.312 -10.622 1.00 90.44 101 ARG A O 1
ATOM 831 N N . GLY A 1 102 ? 8.539 -11.354 -10.261 1.00 89.25 102 GLY A N 1
ATOM 832 C CA . GLY A 1 102 ? 7.986 -11.249 -11.606 1.00 89.25 102 GLY A CA 1
ATOM 833 C C . GLY A 1 102 ? 6.767 -12.162 -11.779 1.00 89.25 102 GLY A C 1
ATOM 834 O O . GLY A 1 102 ? 6.175 -12.605 -10.796 1.00 89.25 102 GLY A O 1
ATOM 835 N N . LEU A 1 103 ? 6.395 -12.450 -13.029 1.00 81.56 103 LEU A N 1
ATOM 836 C CA . LEU A 1 103 ? 5.168 -13.189 -13.359 1.00 81.56 103 LEU A CA 1
ATOM 837 C C . LEU A 1 103 ? 5.174 -14.654 -12.884 1.00 81.56 103 LEU A C 1
ATOM 839 O O . LEU A 1 103 ? 4.125 -15.168 -12.504 1.00 81.56 103 LEU A O 1
ATOM 843 N N . GLY A 1 104 ? 6.337 -15.315 -12.832 1.00 72.69 104 GLY A N 1
ATOM 844 C CA . GLY A 1 104 ? 6.442 -16.713 -12.388 1.00 72.69 104 GLY A CA 1
ATOM 845 C C . GLY A 1 104 ? 5.425 -17.638 -13.079 1.00 72.69 104 GLY A C 1
ATOM 846 O O . GLY A 1 104 ? 5.256 -17.571 -14.290 1.00 72.69 104 GLY A O 1
ATOM 847 N N . GLU A 1 105 ? 4.738 -18.480 -12.296 1.00 64.56 105 GLU A N 1
ATOM 848 C CA . GLU A 1 105 ? 3.639 -19.361 -12.747 1.00 64.56 105 GLU A CA 1
ATOM 849 C C . GLU A 1 105 ? 2.237 -18.747 -12.548 1.00 64.56 105 GLU A C 1
ATOM 851 O O . GLU A 1 105 ? 1.226 -19.437 -12.677 1.00 64.56 105 GLU A O 1
ATOM 856 N N . VAL A 1 106 ? 2.140 -17.467 -12.170 1.00 69.06 106 VAL A N 1
ATOM 857 C CA . VAL A 1 106 ? 0.837 -16.843 -11.907 1.00 69.06 106 VAL A CA 1
ATOM 858 C C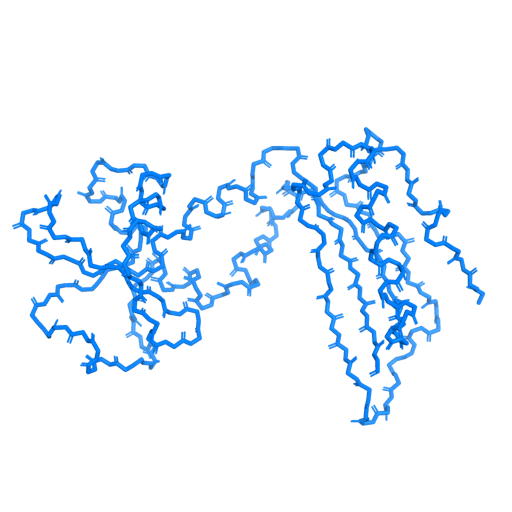 . VAL A 1 106 ? 0.083 -16.726 -13.232 1.00 69.06 106 VAL A C 1
ATOM 860 O O . VAL A 1 106 ? 0.646 -16.193 -14.180 1.00 69.06 106 VAL A O 1
ATOM 863 N N . PRO A 1 107 ? -1.173 -17.192 -13.340 1.00 69.88 107 PRO A N 1
ATOM 864 C CA . PRO A 1 107 ? -1.950 -17.009 -14.556 1.00 69.88 107 PRO A CA 1
ATOM 865 C C . PRO A 1 107 ? -2.310 -15.529 -14.721 1.00 69.88 107 PRO A C 1
ATOM 867 O O . PRO A 1 107 ? -2.900 -14.917 -13.828 1.00 69.88 107 PRO A O 1
ATOM 870 N N . TYR A 1 108 ? -1.964 -14.960 -15.871 1.00 79.25 108 TYR A N 1
ATOM 871 C CA . TYR A 1 108 ? -2.302 -13.594 -16.256 1.00 79.25 108 TYR A CA 1
ATOM 872 C C . TYR A 1 108 ? -2.621 -13.537 -17.749 1.00 79.25 108 TYR A C 1
ATOM 874 O O . TYR A 1 108 ? -2.219 -14.415 -18.515 1.00 79.25 108 TYR A O 1
ATOM 882 N N . ASP A 1 109 ? -3.341 -12.498 -18.165 1.00 82.44 109 ASP A N 1
ATOM 883 C CA . ASP A 1 109 ? -3.615 -12.276 -19.580 1.00 82.44 109 ASP A CA 1
ATOM 884 C C . ASP A 1 109 ? -2.393 -11.655 -20.271 1.00 82.44 109 ASP A C 1
ATOM 886 O O . ASP A 1 109 ? -2.195 -10.439 -20.272 1.00 82.44 109 ASP A O 1
ATOM 890 N N . SER A 1 110 ? -1.538 -12.504 -20.842 1.00 81.62 110 SER A N 1
ATOM 891 C CA . SER A 1 110 ? -0.343 -12.064 -21.564 1.00 81.62 110 SER A CA 1
ATOM 892 C C . SER A 1 110 ? -0.650 -11.390 -22.898 1.00 81.62 110 SER A C 1
ATOM 894 O O . SER A 1 110 ? 0.255 -10.796 -23.473 1.00 81.62 110 SER A O 1
ATOM 896 N N . SER A 1 111 ? -1.889 -11.465 -23.403 1.00 85.94 111 SER A N 1
ATOM 897 C CA . SER A 1 111 ? -2.267 -10.790 -24.653 1.00 85.94 111 SER A CA 1
ATOM 898 C C . SER A 1 111 ? -2.274 -9.264 -24.520 1.00 85.94 111 SER A C 1
ATOM 900 O O . SER A 1 111 ? -2.208 -8.555 -25.521 1.00 85.94 111 SER A O 1
ATOM 902 N N . LEU A 1 112 ? -2.296 -8.767 -23.281 1.00 88.69 112 LEU A N 1
ATOM 903 C CA . LEU A 1 112 ? -2.226 -7.348 -22.947 1.00 88.69 112 LEU A CA 1
ATOM 904 C C . LEU A 1 112 ? -0.795 -6.790 -22.959 1.00 88.69 112 LEU A C 1
ATOM 906 O O . LEU A 1 112 ? -0.618 -5.590 -22.764 1.00 88.69 112 LEU A O 1
ATOM 910 N N . LEU A 1 113 ? 0.216 -7.645 -23.138 1.00 90.81 113 LEU A N 1
ATOM 911 C CA . LEU A 1 113 ? 1.624 -7.264 -23.124 1.00 90.81 113 LEU A CA 1
ATOM 912 C C . LEU A 1 113 ? 2.265 -7.524 -24.484 1.00 90.81 113 LEU A C 1
ATOM 914 O O . LEU A 1 113 ? 2.001 -8.532 -25.141 1.00 90.81 113 LEU A O 1
ATOM 918 N N . GLU A 1 114 ? 3.177 -6.645 -24.878 1.00 92.00 114 GLU A N 1
ATOM 919 C CA . GLU A 1 114 ? 4.002 -6.882 -26.053 1.00 92.00 114 GLU A CA 1
ATOM 920 C C . GLU A 1 114 ? 4.997 -8.032 -25.801 1.00 92.00 114 GLU A C 1
ATOM 922 O O . GLU A 1 114 ? 5.812 -7.956 -24.879 1.00 92.00 114 GLU A O 1
ATOM 927 N N . PRO A 1 115 ? 4.997 -9.097 -26.626 1.00 85.88 115 PRO A N 1
ATOM 928 C CA . PRO A 1 115 ? 5.700 -10.350 -26.320 1.00 85.88 115 PRO A CA 1
ATOM 929 C C . PRO A 1 115 ? 7.233 -10.252 -26.352 1.00 85.88 115 PRO A C 1
ATOM 931 O O . PRO A 1 115 ? 7.914 -11.191 -25.953 1.00 85.88 115 PRO A O 1
ATOM 934 N N . HIS A 1 116 ? 7.780 -9.151 -26.868 1.00 88.06 116 HIS A N 1
ATOM 935 C CA . HIS A 1 116 ? 9.219 -8.922 -27.001 1.00 88.06 116 HIS A CA 1
ATOM 936 C C . HIS A 1 116 ? 9.781 -7.977 -25.929 1.00 88.06 116 HIS A C 1
ATOM 938 O O . HIS A 1 116 ? 10.996 -7.791 -25.863 1.00 88.06 116 HIS A O 1
ATOM 944 N N . ILE A 1 117 ? 8.912 -7.390 -25.103 1.00 92.62 117 ILE A N 1
ATOM 945 C CA . ILE A 1 117 ? 9.293 -6.527 -23.988 1.00 92.62 117 ILE A CA 1
ATOM 946 C C . ILE A 1 117 ? 9.504 -7.405 -22.752 1.00 92.62 117 ILE A C 1
ATOM 948 O O . ILE A 1 117 ? 8.676 -8.258 -22.427 1.00 92.62 117 ILE A O 1
ATOM 952 N N . GLU A 1 118 ? 10.627 -7.214 -22.056 1.00 91.75 118 GLU A N 1
ATOM 953 C CA . GLU A 1 118 ? 10.899 -7.937 -20.811 1.00 91.75 118 GLU A CA 1
ATOM 954 C C . GLU A 1 118 ? 9.879 -7.543 -19.739 1.00 91.75 118 GLU A C 1
ATOM 956 O O . GLU A 1 118 ? 9.560 -6.368 -19.575 1.00 91.75 118 GLU A O 1
ATOM 961 N N . VAL A 1 119 ? 9.400 -8.524 -18.970 1.00 92.88 119 VAL A N 1
ATOM 962 C CA . VAL A 1 119 ? 8.553 -8.282 -17.801 1.00 92.88 119 VAL A CA 1
ATOM 963 C C . VAL A 1 119 ? 9.321 -8.624 -16.535 1.00 92.88 119 VAL A C 1
ATOM 965 O O . VAL A 1 119 ? 9.844 -9.730 -16.384 1.00 92.88 119 VAL A O 1
ATOM 968 N N . MET A 1 120 ? 9.350 -7.692 -15.591 1.00 93.69 120 MET A N 1
ATOM 969 C CA . MET A 1 120 ? 10.194 -7.769 -14.405 1.00 93.69 120 MET A CA 1
ATOM 970 C C . MET A 1 120 ? 9.447 -7.285 -13.159 1.00 93.69 120 MET A C 1
ATOM 972 O O . MET A 1 120 ? 8.614 -6.390 -13.219 1.00 93.69 120 MET A O 1
ATOM 976 N N . GLY A 1 121 ? 9.749 -7.870 -11.999 1.00 96.56 121 GLY A N 1
ATOM 977 C CA . GLY A 1 121 ? 9.242 -7.385 -10.711 1.00 96.56 121 GLY A CA 1
ATOM 978 C C . GLY A 1 121 ? 9.874 -6.053 -10.297 1.00 96.56 121 GLY A C 1
ATOM 979 O O . GLY A 1 121 ? 11.075 -5.865 -10.493 1.00 96.56 121 GLY A O 1
ATOM 980 N N . ALA A 1 122 ? 9.104 -5.170 -9.652 1.00 97.50 122 ALA A N 1
ATOM 981 C CA . ALA A 1 122 ? 9.585 -3.885 -9.134 1.00 97.50 122 ALA A CA 1
ATOM 982 C C . ALA A 1 122 ? 10.894 -3.970 -8.327 1.00 97.50 122 ALA A C 1
ATOM 984 O O . ALA A 1 122 ? 11.772 -3.131 -8.490 1.00 97.50 122 ALA A O 1
ATOM 985 N N . TYR A 1 123 ? 11.075 -4.994 -7.485 1.00 97.56 123 TYR A N 1
ATOM 986 C CA . TYR A 1 123 ? 12.307 -5.125 -6.695 1.00 97.56 123 TYR A CA 1
ATOM 987 C C . TYR A 1 123 ? 13.535 -5.468 -7.539 1.00 97.56 123 TYR A C 1
ATOM 989 O O . TYR A 1 123 ? 14.635 -5.039 -7.202 1.00 97.56 123 TYR A O 1
ATOM 997 N N . ARG A 1 124 ? 13.358 -6.237 -8.620 1.00 96.38 124 ARG A N 1
ATOM 998 C CA . ARG A 1 124 ? 14.448 -6.529 -9.554 1.00 96.38 124 ARG A CA 1
ATOM 999 C C . ARG A 1 124 ? 14.797 -5.268 -10.347 1.00 96.38 124 ARG A C 1
ATOM 1001 O O . ARG A 1 124 ? 15.973 -4.934 -10.428 1.00 96.38 124 ARG A O 1
ATOM 1008 N N . PHE A 1 125 ? 13.788 -4.518 -10.795 1.00 96.44 125 PHE A N 1
ATOM 1009 C CA . PHE A 1 125 ? 13.981 -3.225 -11.458 1.00 96.44 125 PHE A CA 1
ATOM 1010 C C . PHE A 1 125 ? 14.821 -2.268 -10.607 1.00 96.44 125 PHE A C 1
ATOM 1012 O O . PHE A 1 125 ? 15.865 -1.802 -11.046 1.00 96.44 125 PHE A O 1
ATOM 1019 N N . LEU A 1 126 ? 14.431 -2.061 -9.348 1.00 96.81 126 LEU A N 1
ATOM 1020 C CA . LEU A 1 126 ? 15.155 -1.190 -8.413 1.00 96.81 126 LEU A CA 1
ATOM 1021 C C . LEU A 1 126 ? 16.584 -1.667 -8.096 1.00 96.81 126 LEU A C 1
ATOM 1023 O O . LEU A 1 126 ? 17.393 -0.883 -7.617 1.00 96.81 126 LEU A O 1
ATOM 1027 N N . SER A 1 127 ? 16.898 -2.949 -8.312 1.00 96.44 127 SER A N 1
ATOM 1028 C CA . SER A 1 127 ? 18.257 -3.476 -8.119 1.00 96.44 127 SER A CA 1
ATOM 1029 C C . SER A 1 127 ? 19.155 -3.328 -9.349 1.00 96.44 127 SER A C 1
ATOM 1031 O O . SER A 1 127 ? 20.375 -3.350 -9.211 1.00 96.44 127 SER A O 1
ATOM 1033 N N . GLU A 1 128 ? 18.561 -3.201 -10.538 1.00 95.06 128 GLU A N 1
ATOM 1034 C CA . GLU A 1 128 ? 19.267 -3.115 -11.824 1.00 95.06 128 GLU A CA 1
ATOM 1035 C C . GLU A 1 128 ? 19.336 -1.673 -12.358 1.00 95.06 128 GLU A C 1
ATOM 1037 O O . GLU A 1 128 ? 20.172 -1.369 -13.209 1.00 95.06 128 GLU A O 1
ATOM 1042 N N . HIS A 1 129 ? 18.505 -0.771 -11.829 1.00 93.62 129 HIS A N 1
ATOM 1043 C CA . HIS A 1 129 ? 18.409 0.624 -12.247 1.00 93.62 129 HIS A CA 1
ATOM 1044 C C . HIS A 1 129 ? 18.541 1.572 -11.049 1.00 93.62 129 HIS A C 1
ATOM 1046 O O . HIS A 1 129 ? 18.043 1.282 -9.964 1.00 93.62 129 HIS A O 1
ATOM 1052 N N . ASP A 1 130 ? 19.191 2.723 -11.252 1.00 93.31 130 ASP A N 1
ATOM 1053 C CA . ASP A 1 130 ? 19.432 3.741 -10.215 1.00 93.31 130 ASP A CA 1
ATOM 1054 C C . ASP A 1 130 ? 18.164 4.562 -9.924 1.00 93.31 130 ASP A C 1
ATOM 1056 O O . ASP A 1 130 ? 18.026 5.722 -10.313 1.00 93.31 130 ASP A O 1
ATOM 1060 N N . TRP A 1 131 ? 17.175 3.895 -9.333 1.00 95.44 131 TRP A N 1
ATOM 1061 C CA . TRP A 1 131 ? 15.871 4.445 -8.990 1.00 95.44 131 TRP A CA 1
ATOM 1062 C C . TRP A 1 131 ? 15.559 4.166 -7.526 1.00 95.44 131 TRP A C 1
ATOM 1064 O O . TRP A 1 131 ? 15.770 3.073 -7.005 1.00 95.44 131 TRP A O 1
ATOM 1074 N N . THR A 1 132 ? 14.968 5.152 -6.868 1.00 97.31 132 THR A N 1
ATOM 1075 C CA . THR A 1 132 ? 14.332 4.965 -5.566 1.00 97.31 132 THR A CA 1
ATOM 1076 C C . THR A 1 132 ? 12.944 4.350 -5.734 1.00 97.31 132 THR A C 1
ATOM 1078 O O . THR A 1 132 ? 12.280 4.506 -6.762 1.00 97.31 132 THR A O 1
ATOM 1081 N N . THR A 1 133 ? 12.461 3.696 -4.680 1.00 97.94 133 THR A N 1
ATOM 1082 C CA . THR A 1 133 ? 11.075 3.213 -4.574 1.00 97.94 133 THR A CA 1
ATOM 1083 C C . THR A 1 133 ? 10.061 4.319 -4.868 1.00 97.94 133 THR A C 1
ATOM 1085 O O . THR A 1 133 ? 9.094 4.090 -5.592 1.00 97.94 133 THR A O 1
ATOM 1088 N N . LYS A 1 134 ? 10.313 5.528 -4.353 1.00 97.69 134 LYS A N 1
ATOM 1089 C CA . LYS A 1 134 ? 9.476 6.710 -4.553 1.00 97.69 134 LYS A CA 1
ATOM 1090 C C . LYS A 1 134 ? 9.436 7.156 -6.014 1.00 97.69 134 LYS A C 1
ATOM 1092 O O . LYS A 1 134 ? 8.354 7.370 -6.541 1.00 97.69 134 LYS A O 1
ATOM 1097 N N . GLN A 1 135 ? 10.589 7.247 -6.682 1.00 96.69 135 GLN A N 1
ATOM 1098 C CA . GLN A 1 135 ? 10.639 7.594 -8.110 1.00 96.69 135 GLN A CA 1
ATOM 1099 C C . GLN A 1 135 ? 9.860 6.586 -8.960 1.00 96.69 135 GLN A C 1
ATOM 1101 O O . GLN A 1 135 ? 9.142 6.977 -9.878 1.00 96.69 135 GLN A O 1
ATOM 1106 N N . LEU A 1 136 ? 9.969 5.293 -8.638 1.00 96.56 136 LEU A N 1
ATOM 1107 C CA . LEU A 1 136 ? 9.237 4.247 -9.347 1.00 96.56 136 LEU A CA 1
ATOM 1108 C C . LEU A 1 136 ? 7.721 4.346 -9.125 1.00 96.56 136 LEU A C 1
ATOM 1110 O O . LEU A 1 136 ? 6.952 4.194 -10.076 1.00 96.56 136 LEU A O 1
ATOM 1114 N N . GLU A 1 137 ? 7.285 4.645 -7.899 1.00 97.06 137 GLU A N 1
ATOM 1115 C CA . GLU A 1 137 ? 5.873 4.909 -7.617 1.00 97.06 137 GLU A CA 1
ATOM 1116 C C . GLU A 1 137 ? 5.370 6.137 -8.389 1.00 97.06 137 GLU A C 1
ATOM 1118 O O . GLU A 1 137 ? 4.371 6.033 -9.105 1.00 97.06 137 GLU A O 1
ATOM 1123 N N . GLU A 1 138 ? 6.060 7.275 -8.286 1.00 96.19 138 GLU A N 1
ATOM 1124 C CA . GLU A 1 138 ? 5.685 8.524 -8.960 1.00 96.19 138 GLU A CA 1
ATOM 1125 C C . GLU A 1 138 ? 5.576 8.324 -10.475 1.00 96.19 138 GLU A C 1
ATOM 1127 O O . GLU A 1 138 ? 4.582 8.727 -11.086 1.00 96.19 138 GLU A O 1
ATOM 1132 N N . PHE A 1 139 ? 6.544 7.622 -11.071 1.00 95.25 139 PHE A N 1
ATOM 1133 C CA . PHE A 1 139 ? 6.493 7.248 -12.480 1.00 95.25 139 PHE A CA 1
ATOM 1134 C C . PHE A 1 139 ? 5.250 6.408 -12.789 1.00 95.25 139 PHE A C 1
ATOM 1136 O O . PHE A 1 139 ? 4.503 6.742 -13.708 1.00 95.25 139 PHE A O 1
ATOM 1143 N N . SER A 1 140 ? 4.976 5.370 -11.993 1.00 94.88 140 SER A N 1
ATOM 1144 C CA . SER A 1 140 ? 3.815 4.498 -12.207 1.00 94.88 140 SER A CA 1
ATOM 1145 C C . SER A 1 140 ? 2.467 5.200 -12.066 1.00 94.88 140 SER A C 1
ATOM 1147 O O . SER A 1 140 ? 1.511 4.816 -12.733 1.00 94.88 140 SER A O 1
ATOM 1149 N N . HIS A 1 141 ? 2.372 6.236 -11.230 1.00 94.00 141 HIS A N 1
ATOM 1150 C CA . HIS A 1 141 ? 1.164 7.051 -11.099 1.00 94.00 141 HIS A CA 1
ATOM 1151 C C . HIS A 1 141 ? 1.020 8.085 -12.220 1.00 94.00 141 HIS A C 1
ATOM 1153 O O . HIS A 1 141 ? -0.093 8.522 -12.504 1.00 94.00 141 HIS A O 1
ATOM 1159 N N . SER A 1 142 ? 2.125 8.473 -12.863 1.00 93.50 142 SER A N 1
ATOM 1160 C CA . SER A 1 142 ? 2.119 9.378 -14.019 1.00 93.50 142 SER A CA 1
ATOM 1161 C C . SER A 1 142 ? 1.798 8.689 -15.352 1.00 93.50 142 SER A C 1
ATOM 1163 O O . SER A 1 142 ? 1.650 9.367 -16.369 1.00 93.50 142 SER A O 1
ATOM 1165 N N . ARG A 1 143 ? 1.706 7.355 -15.362 1.00 92.19 143 ARG A N 1
ATOM 1166 C CA . ARG A 1 143 ? 1.475 6.527 -16.551 1.00 92.19 143 ARG A CA 1
ATOM 1167 C C . ARG A 1 143 ? 0.223 5.674 -16.378 1.00 92.19 143 ARG A C 1
ATOM 1169 O O . ARG A 1 143 ? -0.233 5.419 -15.264 1.00 92.19 143 ARG A O 1
ATOM 1176 N N . ASP A 1 144 ? -0.305 5.192 -17.497 1.00 90.69 144 ASP A N 1
ATOM 1177 C CA . ASP A 1 144 ? -1.376 4.206 -17.469 1.00 90.69 144 ASP A CA 1
ATOM 1178 C C . ASP A 1 144 ? -0.845 2.857 -16.971 1.00 90.69 144 ASP A C 1
ATOM 1180 O O . ASP A 1 144 ? 0.202 2.369 -17.402 1.00 90.69 144 ASP A O 1
ATOM 1184 N N . ASN A 1 145 ? -1.595 2.245 -16.057 1.00 92.94 145 ASN A N 1
ATOM 1185 C CA . ASN A 1 145 ? -1.290 0.925 -15.522 1.00 92.94 145 ASN A CA 1
ATOM 1186 C C . ASN A 1 145 ? -2.189 -0.123 -16.169 1.00 92.94 145 ASN A C 1
ATOM 1188 O O . ASN A 1 145 ? -3.417 -0.014 -16.137 1.00 92.94 145 ASN A O 1
ATOM 1192 N N . ILE A 1 146 ? -1.583 -1.185 -16.691 1.00 93.88 146 ILE A N 1
ATOM 1193 C CA . ILE A 1 146 ? -2.308 -2.328 -17.239 1.00 93.88 146 ILE A CA 1
ATOM 1194 C C . ILE A 1 146 ? -2.611 -3.289 -16.092 1.00 93.88 146 ILE A C 1
ATOM 1196 O O . ILE A 1 146 ? -1.704 -3.822 -15.448 1.00 93.88 146 ILE A O 1
ATOM 1200 N N 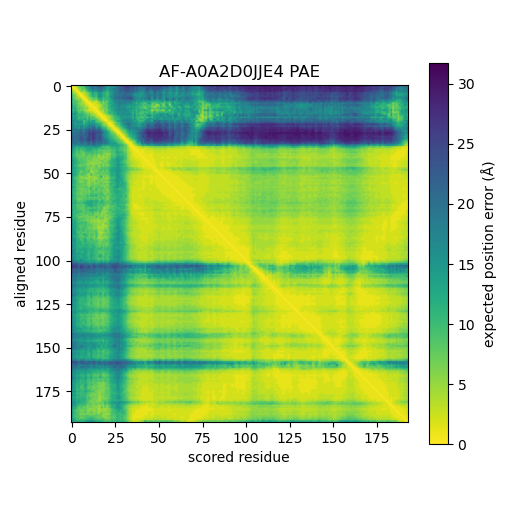. LYS A 1 147 ? -3.897 -3.532 -15.827 1.00 93.25 147 LYS A N 1
ATOM 1201 C CA . LYS A 1 147 ? -4.331 -4.545 -14.861 1.00 93.25 147 LYS A CA 1
ATOM 1202 C C . LYS A 1 147 ? -4.415 -5.903 -15.554 1.00 93.25 147 LYS A C 1
ATOM 1204 O O . LYS A 1 147 ? -5.340 -6.147 -16.320 1.00 93.25 147 LYS A O 1
ATOM 1209 N N . LEU A 1 148 ? -3.486 -6.795 -15.228 1.00 90.81 148 LEU A N 1
ATOM 1210 C CA . LEU A 1 148 ? -3.434 -8.153 -15.778 1.00 90.81 148 LEU A CA 1
ATOM 1211 C C . LEU A 1 148 ? -4.306 -9.148 -14.999 1.00 90.81 148 LEU A C 1
ATOM 1213 O O . LEU A 1 148 ? -4.611 -10.234 -15.485 1.00 90.81 148 LEU A O 1
ATOM 1217 N N . GLY A 1 149 ? -4.681 -8.795 -13.767 1.00 87.94 149 GLY A N 1
ATOM 1218 C CA . GLY A 1 149 ? -5.463 -9.642 -12.876 1.00 87.94 149 GLY A CA 1
ATOM 1219 C C . GLY A 1 149 ? -5.525 -9.093 -11.453 1.00 87.94 149 GLY A C 1
ATOM 1220 O O . GLY A 1 149 ? -5.129 -7.958 -11.171 1.00 87.94 149 GLY A O 1
ATOM 1221 N N . ASN A 1 150 ? -6.036 -9.898 -10.525 1.00 86.56 150 ASN A N 1
ATOM 1222 C CA . ASN A 1 150 ? -6.106 -9.512 -9.117 1.00 86.56 150 ASN A CA 1
ATOM 1223 C C . ASN A 1 150 ? -4.698 -9.416 -8.512 1.00 86.56 150 ASN A C 1
ATOM 1225 O O . ASN A 1 150 ? -4.005 -10.418 -8.374 1.00 86.56 150 ASN A O 1
ATOM 1229 N N . GLY A 1 151 ? -4.287 -8.199 -8.143 1.00 88.88 151 GLY A N 1
ATOM 1230 C CA . GLY A 1 151 ? -2.964 -7.935 -7.567 1.00 88.88 151 GLY A CA 1
ATOM 1231 C C . GLY A 1 151 ? -1.816 -7.904 -8.583 1.00 88.88 151 GLY A C 1
ATOM 1232 O O . GLY A 1 151 ? -0.663 -7.868 -8.160 1.00 88.88 151 GLY A O 1
ATOM 1233 N N . ALA A 1 152 ? -2.116 -7.915 -9.886 1.00 92.56 152 ALA A N 1
ATOM 1234 C CA . ALA A 1 152 ? -1.137 -7.873 -10.968 1.00 92.56 152 ALA A CA 1
ATOM 1235 C C . ALA A 1 152 ? -1.343 -6.613 -11.818 1.00 92.56 152 ALA A C 1
ATOM 1237 O O . ALA A 1 152 ? -2.278 -6.539 -12.620 1.00 92.56 152 ALA A O 1
ATOM 1238 N N . TYR A 1 153 ? -0.468 -5.632 -11.628 1.00 94.88 153 TYR A N 1
ATOM 1239 C CA . TYR A 1 153 ? -0.454 -4.371 -12.360 1.00 94.88 153 TYR A CA 1
ATOM 1240 C C . TYR A 1 153 ? 0.900 -4.195 -13.030 1.00 94.88 153 TYR A C 1
ATOM 1242 O O . TYR A 1 153 ? 1.921 -4.539 -12.438 1.00 94.88 153 TYR A O 1
ATOM 1250 N N . VAL A 1 154 ? 0.912 -3.660 -14.243 1.00 95.44 154 VAL A N 1
ATOM 1251 C CA . VAL A 1 154 ? 2.135 -3.416 -15.007 1.00 95.44 154 VAL A CA 1
ATOM 1252 C C . VAL A 1 154 ? 2.175 -1.980 -15.502 1.00 95.44 154 VAL A C 1
ATOM 1254 O O . VAL A 1 154 ? 1.174 -1.474 -16.008 1.00 95.44 154 VAL A O 1
ATOM 1257 N N . THR A 1 155 ? 3.351 -1.365 -15.411 1.00 96.19 155 THR A N 1
ATOM 1258 C CA . THR A 1 155 ? 3.680 -0.102 -16.082 1.00 96.19 155 THR A CA 1
ATOM 1259 C C . THR A 1 155 ? 4.776 -0.357 -17.109 1.00 96.19 155 THR A C 1
ATOM 1261 O O . THR A 1 155 ? 5.748 -1.050 -16.805 1.00 96.19 155 THR A O 1
ATOM 1264 N N . LEU A 1 156 ? 4.643 0.208 -18.308 1.00 96.00 156 LEU A N 1
ATOM 1265 C CA . LEU A 1 156 ? 5.731 0.246 -19.284 1.00 96.00 156 LEU A CA 1
ATOM 1266 C C . LEU A 1 156 ? 6.718 1.362 -18.916 1.00 96.00 156 LEU A C 1
ATOM 1268 O O . LEU A 1 156 ? 6.320 2.515 -18.765 1.00 96.00 156 LEU A O 1
ATOM 1272 N N . VAL A 1 157 ? 7.995 1.015 -18.784 1.00 94.81 157 VAL A N 1
ATOM 1273 C CA . VAL A 1 157 ? 9.111 1.951 -18.625 1.00 94.81 157 VAL A CA 1
ATOM 1274 C C . VAL A 1 157 ? 9.933 1.904 -19.913 1.00 94.81 157 VAL A C 1
ATOM 1276 O O . VAL A 1 157 ? 10.601 0.909 -20.179 1.00 94.81 157 VAL A O 1
ATOM 1279 N N . ASP A 1 158 ? 9.862 2.953 -20.727 1.00 88.94 158 ASP A N 1
ATOM 1280 C CA . ASP A 1 158 ? 10.424 3.008 -22.087 1.00 88.94 158 ASP A CA 1
ATOM 1281 C C . ASP A 1 158 ? 11.302 4.244 -22.355 1.00 88.94 158 ASP A C 1
ATOM 1283 O O . ASP A 1 158 ? 12.230 4.177 -23.154 1.00 88.94 158 ASP A O 1
ATOM 1287 N N . GLU A 1 159 ? 11.061 5.360 -21.666 1.00 78.62 159 GLU A N 1
ATOM 1288 C CA . GLU A 1 159 ? 11.781 6.626 -21.888 1.00 78.62 159 GLU A CA 1
ATOM 1289 C C . GLU A 1 159 ? 13.067 6.788 -21.053 1.00 78.62 159 GLU A C 1
ATOM 1291 O O . GLU A 1 159 ? 13.854 7.703 -21.290 1.00 78.62 159 GLU A O 1
ATOM 1296 N N . LEU A 1 160 ? 13.281 5.932 -20.049 1.00 77.00 160 LEU A N 1
ATOM 1297 C CA . LEU A 1 160 ? 14.312 6.126 -19.014 1.00 77.00 160 LEU A CA 1
ATOM 1298 C C . LEU A 1 160 ? 15.286 4.945 -18.880 1.00 77.00 160 LEU A C 1
ATOM 1300 O O . LEU A 1 160 ? 16.100 4.901 -17.957 1.00 77.00 160 LEU A O 1
ATOM 1304 N N . VAL A 1 161 ? 15.199 3.991 -19.803 1.00 78.19 161 VAL A N 1
ATOM 1305 C CA . VAL A 1 161 ? 16.006 2.769 -19.863 1.00 78.19 161 VAL A CA 1
ATOM 1306 C C . VAL A 1 161 ? 16.411 2.500 -21.312 1.00 78.19 161 VAL A C 1
ATOM 1308 O O . VAL A 1 161 ? 15.725 2.914 -22.240 1.00 78.19 161 VAL A O 1
ATOM 1311 N N . GLU A 1 162 ? 17.530 1.802 -21.530 1.00 83.94 162 GLU A N 1
ATOM 1312 C CA . GLU A 1 162 ? 18.025 1.512 -22.890 1.00 83.94 162 GLU A CA 1
ATOM 1313 C C . GLU A 1 162 ? 17.071 0.630 -23.711 1.00 83.94 162 GLU A C 1
ATOM 1315 O O . GLU A 1 162 ? 17.103 0.647 -24.942 1.00 83.94 162 GLU A O 1
ATOM 1320 N N . LYS A 1 163 ? 16.246 -0.173 -23.031 1.00 90.50 163 LYS A N 1
ATOM 1321 C CA . LYS A 1 163 ? 15.256 -1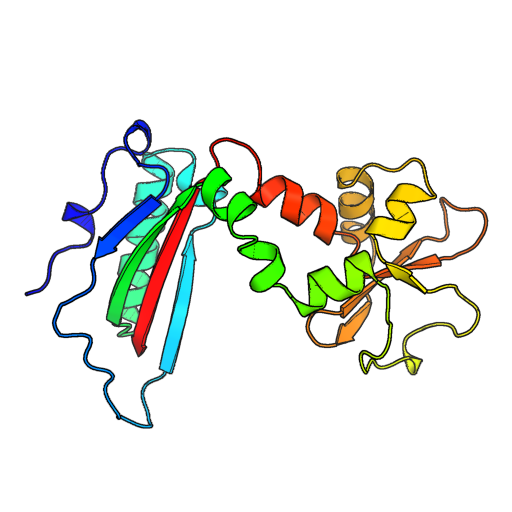.067 -23.632 1.00 90.50 163 LYS A CA 1
ATOM 1322 C C . LYS A 1 163 ? 13.948 -0.961 -22.857 1.00 90.50 163 LYS A C 1
ATOM 1324 O O . LYS A 1 163 ? 14.023 -0.975 -21.631 1.00 90.50 163 LYS A O 1
ATOM 1329 N N . PRO A 1 164 ? 12.785 -0.922 -23.528 1.00 93.69 164 PRO A N 1
ATOM 1330 C CA . PRO A 1 164 ? 11.498 -0.938 -22.849 1.00 93.69 164 PRO A CA 1
ATOM 1331 C C . PRO A 1 164 ? 11.357 -2.154 -21.929 1.00 93.69 164 PRO A C 1
ATOM 1333 O O . PRO A 1 164 ? 11.728 -3.269 -22.311 1.00 93.69 164 PRO A O 1
ATOM 1336 N N . ILE A 1 165 ? 10.819 -1.935 -20.730 1.00 94.88 165 ILE A N 1
ATOM 1337 C CA . ILE A 1 165 ? 10.580 -2.969 -19.717 1.00 94.88 165 ILE A CA 1
ATOM 1338 C C . ILE A 1 165 ? 9.185 -2.774 -19.128 1.00 94.88 165 ILE A C 1
ATOM 1340 O O . ILE A 1 165 ? 8.802 -1.676 -18.729 1.00 94.88 165 ILE A O 1
ATOM 1344 N N . TYR A 1 166 ? 8.435 -3.860 -19.003 1.00 95.69 166 TYR A N 1
ATOM 1345 C CA . TYR A 1 166 ? 7.225 -3.910 -18.198 1.00 95.69 166 TYR A CA 1
ATOM 1346 C C . TYR A 1 166 ? 7.578 -4.190 -16.738 1.00 95.69 166 TYR A C 1
ATOM 1348 O O . TYR A 1 166 ? 8.066 -5.270 -16.396 1.00 95.69 166 TYR A O 1
ATOM 1356 N N . VAL A 1 167 ? 7.290 -3.240 -15.853 1.00 96.44 167 VAL A N 1
ATOM 1357 C CA . VAL A 1 167 ? 7.531 -3.383 -14.415 1.00 96.44 167 VAL A CA 1
ATOM 1358 C C . VAL A 1 167 ? 6.241 -3.779 -13.709 1.00 96.44 167 VAL A C 1
ATOM 1360 O O . VAL A 1 167 ? 5.233 -3.081 -13.788 1.00 96.44 167 VAL A O 1
ATOM 1363 N N . LEU A 1 168 ? 6.280 -4.903 -12.998 1.00 96.50 168 LEU A N 1
ATOM 1364 C CA . LEU A 1 168 ? 5.181 -5.436 -12.202 1.00 96.50 168 LEU A CA 1
ATOM 1365 C C . LEU A 1 168 ? 5.098 -4.781 -10.828 1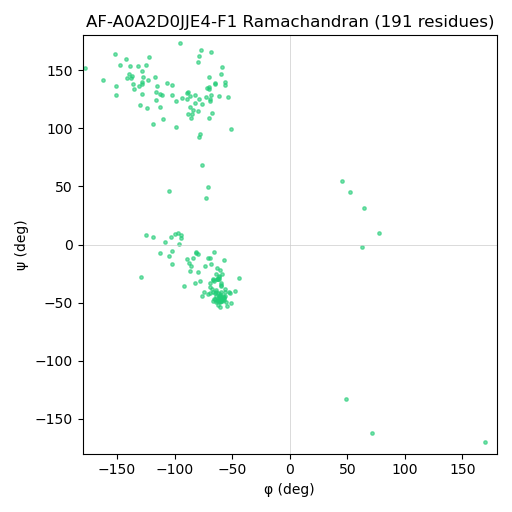.00 96.50 168 LEU A C 1
ATOM 1367 O O . LEU A 1 168 ? 6.059 -4.809 -10.055 1.00 96.50 168 LEU A O 1
ATOM 1371 N N . ASN A 1 169 ? 3.896 -4.312 -10.500 1.00 97.00 169 ASN A N 1
ATOM 1372 C CA . ASN A 1 169 ? 3.520 -3.656 -9.251 1.00 97.00 169 ASN A CA 1
ATOM 1373 C C . ASN A 1 169 ? 4.543 -2.592 -8.792 1.00 97.00 169 ASN A C 1
ATOM 1375 O O . ASN A 1 169 ? 5.027 -2.662 -7.657 1.00 97.00 169 ASN A O 1
ATOM 1379 N N . PRO A 1 170 ? 4.884 -1.610 -9.650 1.00 97.12 170 PRO A N 1
ATOM 1380 C CA . PRO A 1 17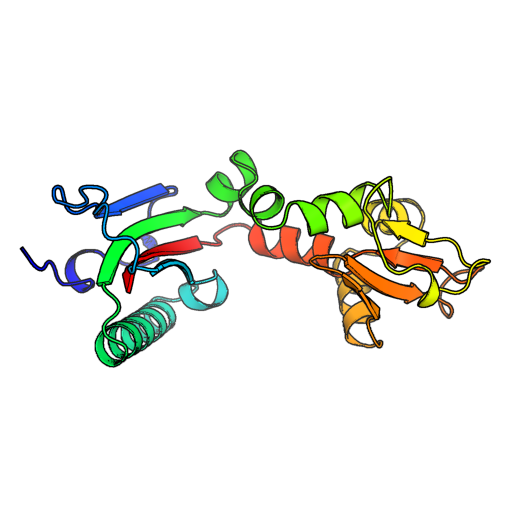0 ? 5.963 -0.645 -9.406 1.00 97.12 170 PRO A CA 1
ATOM 1381 C C . PRO A 1 170 ? 5.757 0.236 -8.170 1.00 97.12 170 PRO A C 1
ATOM 1383 O O . PRO A 1 170 ? 6.725 0.607 -7.517 1.00 97.12 170 PRO A O 1
ATOM 1386 N N . PHE A 1 171 ? 4.509 0.497 -7.783 1.00 96.81 171 PHE A N 1
ATOM 1387 C CA . PHE A 1 171 ? 4.163 1.249 -6.571 1.00 96.81 171 PHE A CA 1
ATOM 1388 C C . PHE A 1 171 ? 4.387 0.464 -5.265 1.00 96.81 171 PHE A C 1
ATOM 1390 O O . PHE A 1 171 ? 4.440 1.041 -4.178 1.00 96.81 171 PHE A O 1
ATOM 1397 N N . HIS A 1 172 ? 4.489 -0.868 -5.326 1.00 97.25 172 HIS A N 1
ATOM 1398 C CA . HIS A 1 172 ? 4.457 -1.699 -4.124 1.00 97.25 172 HIS A CA 1
ATOM 1399 C C . HIS A 1 172 ? 5.634 -1.507 -3.161 1.00 97.25 172 HIS A C 1
ATOM 1401 O O . HIS A 1 172 ? 5.394 -1.484 -1.951 1.00 97.25 172 HIS A O 1
ATOM 1407 N N . PRO A 1 173 ? 6.892 -1.381 -3.631 1.00 97.69 173 PRO A N 1
ATOM 1408 C CA . PRO A 1 173 ? 8.020 -1.170 -2.734 1.00 97.69 173 PRO A CA 1
ATOM 1409 C C . PRO A 1 173 ? 7.837 0.071 -1.856 1.00 97.69 173 PRO A C 1
ATOM 1411 O O . PRO A 1 173 ? 7.958 -0.035 -0.638 1.00 97.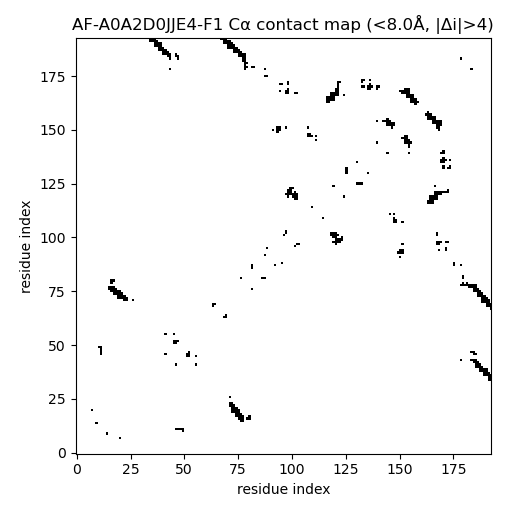69 173 PRO A O 1
ATOM 1414 N N . TYR A 1 174 ? 7.452 1.205 -2.451 1.00 97.62 174 TYR A N 1
ATOM 1415 C CA . TYR A 1 174 ? 7.220 2.441 -1.701 1.00 97.62 174 TYR A CA 1
ATOM 1416 C C . TYR A 1 174 ? 5.985 2.351 -0.802 1.00 97.62 174 TYR A C 1
ATOM 1418 O O . TYR A 1 174 ? 6.000 2.819 0.333 1.00 97.62 174 TYR A O 1
ATOM 1426 N N . GLN A 1 175 ? 4.930 1.667 -1.250 1.00 95.25 175 GLN A N 1
ATOM 1427 C CA . GLN A 1 175 ? 3.770 1.383 -0.408 1.00 95.25 175 GLN A CA 1
ATOM 1428 C C . GLN A 1 175 ? 4.153 0.608 0.868 1.00 95.25 175 GLN A C 1
ATOM 1430 O O . GLN A 1 175 ? 3.672 0.946 1.951 1.00 95.25 175 GLN A O 1
ATOM 1435 N N . LEU A 1 176 ? 5.008 -0.417 0.770 1.00 95.69 176 LEU A N 1
ATOM 1436 C CA . LEU A 1 176 ? 5.490 -1.151 1.946 1.00 95.69 176 LEU A CA 1
ATOM 1437 C C . LEU A 1 176 ? 6.395 -0.294 2.833 1.00 95.69 176 LEU A C 1
ATOM 1439 O O . LEU A 1 176 ? 6.290 -0.391 4.053 1.00 95.69 176 LEU A O 1
ATOM 1443 N N . GLU A 1 177 ? 7.253 0.542 2.248 1.00 95.81 177 GLU A N 1
ATOM 1444 C CA . GLU A 1 177 ? 8.057 1.502 3.011 1.00 95.81 177 GLU A CA 1
ATOM 1445 C C . GLU A 1 177 ? 7.175 2.467 3.797 1.00 95.81 177 GLU A C 1
ATOM 1447 O O . GLU A 1 177 ? 7.388 2.633 4.994 1.00 95.81 177 GLU A O 1
ATOM 1452 N N . ASN A 1 178 ? 6.132 3.017 3.172 1.00 94.06 178 ASN A N 1
ATOM 1453 C CA . ASN A 1 178 ? 5.169 3.874 3.851 1.00 94.06 178 ASN A CA 1
ATOM 1454 C C . ASN A 1 178 ? 4.449 3.124 4.969 1.00 94.06 178 ASN A C 1
ATOM 1456 O O . ASN A 1 178 ? 4.377 3.628 6.080 1.00 94.06 178 ASN A O 1
ATOM 1460 N N . PHE A 1 179 ? 3.957 1.905 4.739 1.00 94.06 179 PHE A N 1
ATOM 1461 C CA . PHE A 1 179 ? 3.304 1.145 5.808 1.00 94.06 179 PHE A CA 1
ATOM 1462 C C . PHE A 1 179 ? 4.240 0.792 6.972 1.00 94.06 179 PHE A C 1
ATOM 1464 O O . PHE A 1 179 ? 3.782 0.682 8.111 1.00 94.06 179 PHE A O 1
ATOM 1471 N N . TYR A 1 180 ? 5.534 0.629 6.704 1.00 95.25 180 TYR A N 1
ATOM 1472 C CA . TYR A 1 180 ? 6.547 0.300 7.706 1.00 95.25 180 TYR A CA 1
ATOM 1473 C C . TYR A 1 180 ? 7.371 1.487 8.192 1.00 95.25 180 TYR A C 1
ATOM 1475 O O . TYR A 1 180 ? 8.333 1.267 8.929 1.00 95.25 180 TYR A O 1
ATOM 1483 N N . ALA A 1 181 ? 6.991 2.713 7.827 1.00 94.81 181 ALA A N 1
ATOM 1484 C CA . ALA A 1 181 ? 7.592 3.915 8.377 1.00 94.81 181 ALA A CA 1
ATOM 1485 C C . ALA A 1 181 ? 7.398 3.956 9.900 1.00 94.81 181 ALA A C 1
ATOM 1487 O O . ALA A 1 181 ? 6.400 3.456 10.433 1.00 94.81 181 ALA A O 1
ATOM 1488 N N . ASP A 1 182 ? 8.378 4.519 10.600 1.00 89.69 182 ASP A N 1
ATOM 1489 C CA . ASP A 1 182 ? 8.342 4.619 12.056 1.00 89.69 182 ASP A CA 1
ATOM 1490 C C . ASP A 1 182 ? 7.110 5.411 12.521 1.00 89.69 182 ASP A C 1
ATOM 1492 O O . ASP A 1 182 ? 6.544 6.214 11.780 1.00 89.69 182 ASP A O 1
ATOM 1496 N N . ASP A 1 183 ? 6.653 5.116 13.737 1.00 87.62 183 ASP A N 1
ATOM 1497 C CA . ASP A 1 183 ? 5.491 5.734 14.393 1.00 87.62 183 ASP A CA 1
ATOM 1498 C C . ASP A 1 183 ? 4.123 5.533 13.721 1.00 87.62 183 ASP A C 1
ATOM 1500 O O . ASP A 1 183 ? 3.099 5.920 14.292 1.00 87.62 183 ASP A O 1
ATOM 1504 N N . ASN A 1 184 ? 4.059 4.854 12.573 1.00 93.94 184 ASN A N 1
ATOM 1505 C CA . ASN A 1 184 ? 2.788 4.492 11.961 1.00 93.94 184 ASN A CA 1
ATOM 1506 C C . ASN A 1 184 ? 1.997 3.515 12.830 1.00 93.94 184 ASN A C 1
ATOM 1508 O O . ASN A 1 184 ? 2.525 2.545 13.377 1.00 93.94 184 ASN A O 1
ATOM 1512 N N . ARG A 1 185 ? 0.689 3.762 12.918 1.00 92.69 185 ARG A N 1
ATOM 1513 C CA . ARG A 1 185 ? -0.267 2.965 13.690 1.00 92.69 185 ARG A CA 1
ATOM 1514 C C . ARG A 1 185 ? -1.433 2.577 12.800 1.00 92.69 185 ARG A C 1
ATOM 1516 O O . ARG A 1 185 ? -1.795 3.307 11.884 1.00 92.69 185 ARG A O 1
ATOM 1523 N N . PHE A 1 186 ? -2.020 1.427 13.085 1.00 93.56 186 PHE A N 1
ATOM 1524 C CA . PHE A 1 186 ? -3.148 0.875 12.353 1.00 93.56 186 PHE A CA 1
ATOM 1525 C C . PHE A 1 186 ? -4.216 0.455 13.347 1.00 93.56 186 PHE A C 1
ATOM 1527 O O . PHE A 1 186 ? -3.905 -0.182 14.354 1.00 93.56 186 PHE A O 1
ATOM 1534 N N . MET A 1 187 ? -5.472 0.772 13.044 1.00 93.69 187 MET A N 1
ATOM 1535 C CA . MET A 1 187 ? -6.616 0.318 13.830 1.00 93.69 187 MET A CA 1
ATOM 1536 C C . MET A 1 187 ? -7.489 -0.583 12.969 1.00 93.69 187 MET A C 1
ATOM 1538 O O . MET A 1 187 ? -7.907 -0.201 11.879 1.00 93.69 187 MET A O 1
ATOM 1542 N N . VAL A 1 188 ? -7.733 -1.791 13.454 1.00 93.06 188 VAL A N 1
ATOM 1543 C CA . VAL A 1 188 ? -8.440 -2.855 12.754 1.00 93.06 188 VAL A CA 1
ATOM 1544 C C . VAL A 1 188 ? -9.757 -3.125 13.449 1.00 93.06 188 VAL A C 1
ATOM 1546 O O . VAL A 1 188 ? -9.783 -3.370 14.652 1.00 93.06 188 VAL A O 1
ATOM 1549 N N . PHE A 1 189 ? -10.828 -3.141 12.669 1.00 91.00 189 PHE A N 1
ATOM 1550 C CA . PHE A 1 189 ? -12.174 -3.469 13.103 1.00 91.00 189 PHE A CA 1
ATOM 1551 C C . PHE A 1 189 ? -12.569 -4.786 12.441 1.00 91.00 189 PHE A C 1
ATOM 1553 O O . PHE A 1 189 ? -12.608 -4.874 11.213 1.00 91.00 189 PHE A O 1
ATOM 1560 N N . ALA A 1 190 ? -12.835 -5.809 13.248 1.00 90.00 190 ALA A N 1
ATOM 1561 C CA . ALA A 1 190 ? -13.498 -7.021 12.790 1.00 90.00 190 ALA A CA 1
ATOM 1562 C C . ALA A 1 190 ? -15.004 -6.751 12.780 1.00 90.00 190 ALA A C 1
ATOM 1564 O O . ALA A 1 190 ? -15.565 -6.385 13.814 1.00 90.00 190 ALA A O 1
ATOM 1565 N N . CYS A 1 191 ? -15.643 -6.891 11.624 1.00 89.38 191 CYS A N 1
ATOM 1566 C CA . CYS A 1 191 ? -17.024 -6.489 11.394 1.00 89.38 191 CYS A CA 1
ATOM 1567 C C . CYS A 1 191 ? -17.869 -7.646 10.856 1.00 89.38 191 CYS A C 1
ATOM 1569 O O . CYS A 1 191 ? -17.357 -8.548 10.191 1.00 89.38 191 CYS A O 1
ATOM 1571 N N . ARG A 1 192 ? -19.177 -7.567 11.102 1.00 88.44 192 ARG A N 1
ATOM 1572 C CA . ARG A 1 192 ? -20.199 -8.484 10.596 1.00 88.44 192 ARG A CA 1
ATOM 1573 C C . ARG A 1 192 ? -21.423 -7.704 10.111 1.00 88.44 192 ARG A C 1
ATOM 1575 O O . ARG A 1 192 ? -21.759 -6.680 10.709 1.00 88.44 192 ARG A O 1
ATOM 1582 N N . ARG A 1 193 ? -22.078 -8.171 9.050 1.00 85.56 193 ARG A N 1
ATOM 1583 C CA . ARG A 1 193 ? -23.364 -7.650 8.568 1.00 85.56 193 ARG A CA 1
ATOM 1584 C C . ARG A 1 193 ? -24.273 -8.761 8.067 1.00 85.56 193 ARG A C 1
ATOM 1586 O O . ARG A 1 193 ? -23.752 -9.645 7.355 1.00 85.56 193 ARG A O 1
#

pLDDT: mean 84.81, std 15.72, range [34.81, 97.94]

Mean predicted aligned error: 7.94 Å

Organism: NCBI:txid351674

Solvent-accessible surface area (backbone atoms only — not comparable to full-atom values): 10941 Å² total; per-residue (Å²): 132,92,76,59,74,78,84,66,65,68,60,66,92,71,60,63,61,63,44,79,70,44,66,58,93,76,70,62,86,70,89,53,94,82,61,50,75,50,76,49,72,48,52,35,89,45,54,76,41,58,73,48,28,55,49,50,52,50,54,48,52,53,51,30,59,75,70,62,42,44,78,58,26,38,36,36,36,22,14,67,51,37,56,78,68,40,46,63,53,60,74,39,38,60,29,48,46,26,14,63,63,19,66,79,89,63,89,59,58,62,87,84,48,68,92,87,48,52,70,37,8,28,58,52,49,48,72,79,40,103,52,53,46,57,57,40,25,55,52,43,73,76,44,77,66,48,73,47,49,90,58,38,38,34,30,80,45,54,93,87,48,101,58,52,32,33,29,22,33,38,43,48,64,34,51,52,49,61,60,48,32,84,92,30,41,36,41,38,34,40,33,38,72